Protein AF-A0A1F8AZ24-F1 (afdb_monomer_lite)

Organism: NCBI:txid1802511

Sequence (294 aa):
MPREIDNGNFLRGFEIIASLGYQLKSQGINNLDVLRETPDHPAVIYFNHSAIDDPVLVVSFLQRFVPERLDNVVIPVSHHHAQFKNYALYSVLTGLGRNQAGFQMPEVVQSYRRRGENPIDPRISRTLDDKFARLINSVMPSGPLIIIFPEGHRSEGASLMPAESGVGAVARVMKKLKDKGQIGGGFFIPLSIVFDNFKSGKIHYRPIRGGGVTIRIGEPITLESLLSESSQRGEGKEADKISHYLMERLTEILPESMHGFYHKSLLAHTYAGRFEQRSGEKGKVIVFDKLPEK

Foldseek 3Di:
DPPPPPLVVVLVVLLVQQVLFADEAEAPLVLCVVCVVCVQAAEEEEEAFAEPCVVSVVSSVCCVRPVVQQLAEEEEDEPQCCDCVRPVVSVVVCVVQPPGNNYHYQHAHDPQLCDDDHHDDVVVRVVSVVVVVVVLLVRRLRRHYYYDHQQNDHDQQLADAQGDLVVLVSLVSQVVCVVVVSHVWYKYKYKYKDWPDRHGHDDQGHSPPHTYIYIYIDHIDISVNLQVVLVPAADDDRSSSSSLVSLLSNVVVDDLSRNHCSRPVNSNVSSVVQWDWHQDPPRDIDIDGNDPDD

Radius of gyration: 18.46 Å; chains: 1; bounding box: 60×45×43 Å

pLDDT: mean 85.92, std 14.66, range [30.88, 98.75]

InterPro domains:
  IPR002123 Phospholipid/glycerol acyltransferase [SM00563] (43-196)

Secondary structure (DSSP, 8-state):
------HHHHHHHHHHHHHHHEEEEEE-GGGGHHHHH-TTS-EEEEE---SSSHHHHHHHHHHHH-GGGSSSEE--EEHHHHSTTT-HHHHHHHHHSTTSTTEE--EE--GGGSSSSSPPPHHHHHHHHHHHHHHHHHHGGG--EEEE-TTSS--TTSSPPPPPTHHHHHHHHHHHHHHTTS-S--EEEEEEEEETT--TTS----TTT-EEEEEEE-PPEEHHHHHHHHHTSSSS-HHHHHHHHHHHHHHTTS-GGG-GGGSTTTHHHHHTT-EEEEE-GGG-EEEEESS---

Structure (mmCIF, N/CA/C/O backbone):
data_AF-A0A1F8AZ24-F1
#
_entry.id   AF-A0A1F8AZ24-F1
#
loop_
_atom_site.group_PDB
_atom_site.id
_atom_site.type_symbol
_atom_site.label_atom_id
_atom_site.label_alt_id
_atom_site.label_comp_id
_atom_site.label_asym_id
_atom_site.label_entity_id
_atom_site.label_seq_id
_atom_site.pdbx_PDB_ins_code
_atom_site.Cartn_x
_atom_site.Cartn_y
_atom_site.Cartn_z
_atom_site.occupancy
_atom_site.B_iso_or_equiv
_atom_site.auth_seq_id
_atom_site.auth_comp_id
_atom_site.auth_asym_id
_atom_site.auth_atom_id
_atom_site.pdbx_PDB_model_num
ATOM 1 N N . MET A 1 1 ? -34.607 -12.780 -8.677 1.00 32.72 1 MET A N 1
ATOM 2 C CA . MET A 1 1 ? -33.616 -13.087 -7.626 1.00 32.72 1 MET A CA 1
ATOM 3 C C . MET A 1 1 ? -32.243 -13.076 -8.275 1.00 32.72 1 MET A C 1
ATOM 5 O O . MET A 1 1 ? -32.104 -13.751 -9.293 1.00 32.72 1 MET A O 1
ATOM 9 N N . PRO A 1 2 ? -31.268 -12.286 -7.798 1.00 32.03 2 PRO A N 1
ATOM 10 C CA . PRO A 1 2 ? -29.900 -12.416 -8.281 1.00 32.03 2 PRO A CA 1
ATOM 11 C C . PRO A 1 2 ? -29.391 -13.792 -7.841 1.00 32.03 2 PRO A C 1
ATOM 13 O O . PRO A 1 2 ? -29.581 -14.165 -6.686 1.00 32.03 2 PRO A O 1
ATOM 16 N N . ARG A 1 3 ? -28.819 -14.569 -8.765 1.00 30.88 3 ARG A N 1
ATOM 17 C CA . ARG A 1 3 ? -28.127 -15.814 -8.414 1.00 30.88 3 ARG A CA 1
ATOM 18 C C . ARG A 1 3 ? -26.959 -15.437 -7.505 1.00 30.88 3 ARG A C 1
ATOM 20 O O . ARG A 1 3 ? -26.176 -14.574 -7.896 1.00 30.88 3 ARG A O 1
ATOM 27 N N . GLU A 1 4 ? -26.856 -16.058 -6.331 1.00 34.72 4 GLU A N 1
ATOM 28 C CA . GLU A 1 4 ? -25.598 -16.094 -5.586 1.00 34.72 4 GLU A CA 1
ATOM 29 C C . GLU A 1 4 ? -24.533 -16.618 -6.547 1.00 34.72 4 GLU A C 1
ATOM 31 O O . GLU A 1 4 ? -24.562 -17.771 -6.980 1.00 34.72 4 GLU A O 1
ATOM 36 N N . ILE A 1 5 ? -23.654 -15.723 -6.987 1.00 43.22 5 ILE A N 1
ATOM 37 C CA . ILE A 1 5 ? -22.441 -16.124 -7.675 1.00 43.22 5 ILE A CA 1
ATOM 38 C C . ILE A 1 5 ? -21.585 -16.737 -6.575 1.00 43.22 5 ILE A C 1
ATOM 40 O O . ILE A 1 5 ? -21.244 -16.057 -5.610 1.00 43.22 5 ILE A O 1
ATOM 44 N N . ASP A 1 6 ? -21.291 -18.027 -6.699 1.00 49.22 6 ASP A N 1
ATOM 45 C CA . ASP A 1 6 ? -20.362 -18.719 -5.814 1.00 49.22 6 ASP A CA 1
ATOM 46 C C . ASP A 1 6 ? -18.975 -18.067 -5.952 1.00 49.22 6 ASP A C 1
ATOM 48 O O . ASP A 1 6 ? -18.208 -18.357 -6.879 1.00 49.22 6 ASP A O 1
ATOM 52 N N . ASN A 1 7 ? -18.695 -17.118 -5.052 1.00 53.09 7 ASN A N 1
ATOM 53 C CA . ASN A 1 7 ? -17.478 -16.304 -5.020 1.00 53.09 7 ASN A CA 1
ATOM 54 C C . ASN A 1 7 ? -16.210 -17.174 -4.946 1.00 53.09 7 ASN A C 1
ATOM 56 O O . ASN A 1 7 ? -15.148 -16.750 -5.410 1.00 53.09 7 ASN A O 1
ATOM 60 N N . GLY A 1 8 ? -16.326 -18.412 -4.445 1.00 55.53 8 GLY A N 1
ATOM 61 C CA . GLY A 1 8 ? -15.231 -19.374 -4.387 1.00 55.53 8 GLY A CA 1
ATOM 62 C C . GLY A 1 8 ? -14.687 -19.758 -5.766 1.00 55.53 8 GLY A C 1
ATOM 63 O O . GLY A 1 8 ? -13.483 -19.960 -5.912 1.00 55.53 8 GLY A O 1
ATOM 64 N N . ASN A 1 9 ? -15.524 -19.791 -6.809 1.00 56.16 9 ASN A N 1
ATOM 65 C CA . ASN A 1 9 ? -15.092 -20.224 -8.144 1.00 56.16 9 ASN A CA 1
ATOM 66 C C . ASN A 1 9 ? -14.285 -19.158 -8.901 1.00 56.16 9 ASN A C 1
ATOM 68 O O . ASN A 1 9 ? -13.378 -19.504 -9.659 1.00 56.16 9 ASN A O 1
ATOM 72 N N . PHE A 1 10 ? -14.570 -17.870 -8.686 1.00 59.41 10 PHE A N 1
ATOM 73 C CA . PHE A 1 10 ? -13.837 -16.777 -9.337 1.00 59.41 10 PHE A CA 1
ATOM 74 C C . PHE A 1 10 ? -12.414 -16.643 -8.779 1.00 59.41 10 PHE A C 1
ATOM 76 O O . PHE A 1 10 ? -11.445 -16.587 -9.537 1.00 59.41 10 PHE A O 1
ATOM 83 N N . LEU A 1 11 ? -12.276 -16.668 -7.451 1.00 63.19 11 LEU A N 1
ATOM 84 C CA . LEU A 1 11 ? -10.987 -16.508 -6.775 1.00 63.19 11 LEU A CA 1
ATOM 85 C C . LEU A 1 11 ? -10.079 -17.734 -6.939 1.00 63.19 11 LEU A C 1
ATOM 87 O O . LEU A 1 11 ? -8.873 -17.591 -7.144 1.00 63.19 11 LEU A O 1
ATOM 91 N N . ARG A 1 12 ? -10.659 -18.938 -6.983 1.00 63.75 12 ARG A N 1
ATOM 92 C CA . ARG A 1 12 ? -9.927 -20.175 -7.295 1.00 63.75 12 ARG A CA 1
ATOM 93 C C . ARG A 1 12 ? -9.323 -20.164 -8.704 1.00 63.75 12 ARG A C 1
ATOM 95 O O . ARG A 1 12 ? -8.259 -20.739 -8.920 1.00 63.75 12 ARG A O 1
ATOM 102 N N . GLY A 1 13 ? -9.946 -19.460 -9.653 1.00 64.00 13 GLY A N 1
ATOM 103 C CA . GLY A 1 13 ? -9.386 -19.246 -10.990 1.00 64.00 13 GLY A CA 1
ATOM 104 C C . GLY A 1 13 ? -8.055 -18.486 -10.968 1.00 64.00 13 GLY A C 1
ATOM 105 O O . GLY A 1 13 ? -7.130 -18.855 -11.691 1.00 64.00 13 GLY A O 1
ATOM 106 N N . PHE A 1 14 ? -7.917 -17.479 -10.098 1.00 65.94 14 PHE A N 1
ATOM 107 C CA . PHE A 1 14 ? -6.661 -16.737 -9.941 1.00 65.94 14 PHE A CA 1
ATOM 108 C C . PHE A 1 14 ? -5.545 -17.593 -9.352 1.00 65.94 14 PHE A C 1
ATOM 110 O O . PHE A 1 14 ? -4.422 -17.538 -9.846 1.00 65.94 14 PHE A O 1
ATOM 117 N N . GLU A 1 15 ? -5.850 -18.424 -8.355 1.00 66.88 15 GLU A N 1
ATOM 118 C CA . GLU A 1 15 ? -4.869 -19.336 -7.761 1.00 66.88 15 GLU A CA 1
ATOM 119 C C . GLU A 1 15 ? -4.366 -20.371 -8.781 1.00 66.88 15 GLU A C 1
ATOM 121 O O . GLU A 1 15 ? -3.162 -20.620 -8.893 1.00 66.88 15 GLU A O 1
ATOM 126 N N . ILE A 1 16 ? -5.273 -20.936 -9.585 1.00 69.62 16 ILE A N 1
ATOM 127 C CA . ILE A 1 16 ? -4.920 -21.878 -10.656 1.00 69.62 16 ILE A CA 1
ATOM 128 C C . ILE A 1 16 ? -4.031 -21.193 -11.694 1.00 69.62 16 ILE A C 1
ATOM 130 O O . ILE A 1 16 ? -2.990 -21.729 -12.061 1.00 69.62 16 ILE A O 1
ATOM 134 N N . ILE A 1 17 ? -4.390 -19.987 -12.138 1.00 69.31 17 ILE A N 1
ATOM 135 C CA . ILE A 1 17 ? -3.560 -19.224 -13.072 1.00 69.31 17 ILE A CA 1
ATOM 136 C C . ILE A 1 17 ? -2.187 -18.968 -12.440 1.00 69.31 17 ILE A C 1
ATOM 138 O O . ILE A 1 17 ? -1.172 -19.379 -12.996 1.00 69.31 17 ILE A O 1
ATOM 142 N N . ALA A 1 18 ? -2.128 -18.373 -11.248 1.00 72.12 18 ALA A N 1
ATOM 143 C CA . ALA A 1 18 ? -0.870 -18.040 -10.590 1.00 72.12 18 ALA A CA 1
ATOM 144 C C . ALA A 1 18 ? 0.040 -19.266 -10.384 1.00 72.12 18 ALA A C 1
ATOM 146 O O . ALA A 1 18 ? 1.237 -19.180 -10.654 1.00 72.12 18 ALA A O 1
ATOM 147 N N . SER A 1 19 ? -0.517 -20.411 -9.978 1.00 74.44 19 SER A N 1
ATOM 148 C CA . SER A 1 19 ? 0.243 -21.652 -9.761 1.00 74.44 19 SER A CA 1
ATOM 149 C C . SER A 1 19 ? 0.785 -22.281 -11.048 1.00 74.44 19 SER A C 1
ATOM 151 O O . SER A 1 19 ? 1.826 -22.934 -11.011 1.00 74.44 19 SER A O 1
ATOM 153 N N . LEU A 1 20 ? 0.143 -22.044 -12.196 1.00 77.44 20 LEU A N 1
ATOM 154 C CA . LEU A 1 20 ? 0.646 -22.485 -13.499 1.00 77.44 20 LEU A CA 1
ATOM 155 C C . LEU A 1 20 ? 1.790 -21.603 -14.014 1.00 77.44 20 LEU A C 1
ATOM 157 O O . LEU A 1 20 ? 2.691 -22.089 -14.695 1.00 77.44 20 LEU A O 1
ATOM 161 N N . GLY A 1 21 ? 1.764 -20.299 -13.727 1.00 81.44 21 GLY A N 1
ATOM 162 C CA . GLY A 1 21 ? 2.723 -19.349 -14.299 1.00 81.44 21 GLY A CA 1
ATOM 163 C C . GLY A 1 21 ? 3.857 -18.889 -13.396 1.00 81.44 21 GLY A C 1
ATOM 164 O O . GLY A 1 21 ? 4.806 -18.291 -13.916 1.00 81.44 21 GLY A O 1
ATOM 165 N N . TYR A 1 22 ? 3.790 -19.150 -12.089 1.00 86.56 22 TYR A N 1
ATOM 166 C CA . TYR A 1 22 ? 4.774 -18.689 -11.112 1.00 86.56 22 TYR A CA 1
ATOM 167 C C . TYR A 1 22 ? 5.280 -19.805 -10.205 1.00 86.56 22 TYR A C 1
ATOM 169 O O . TYR A 1 22 ? 4.528 -20.641 -9.718 1.00 86.56 22 TYR A O 1
ATOM 177 N N . GLN A 1 23 ? 6.576 -19.752 -9.913 1.00 89.06 23 GLN A N 1
ATOM 178 C CA . GLN A 1 23 ? 7.199 -20.516 -8.839 1.00 89.06 23 GLN A CA 1
ATOM 179 C C . GLN A 1 23 ? 7.312 -19.600 -7.623 1.00 89.06 23 GLN A C 1
ATOM 181 O O . GLN A 1 23 ? 8.286 -18.860 -7.479 1.00 89.06 23 GLN A O 1
ATOM 186 N N . LEU A 1 24 ? 6.271 -19.617 -6.789 1.00 90.00 24 LEU A N 1
ATOM 187 C CA . LEU A 1 24 ? 6.174 -18.767 -5.606 1.00 90.00 24 LEU A CA 1
ATOM 188 C C . LEU A 1 24 ? 7.001 -19.343 -4.453 1.00 90.00 24 LEU A C 1
ATOM 190 O O . LEU A 1 24 ? 6.745 -20.452 -3.984 1.00 90.00 24 LEU A O 1
ATOM 194 N N . LYS A 1 25 ? 7.957 -18.555 -3.961 1.00 94.31 25 LYS A N 1
ATOM 195 C CA . LYS A 1 25 ? 8.611 -18.743 -2.662 1.00 94.31 25 LYS A CA 1
ATOM 196 C C . LYS A 1 25 ? 8.043 -17.722 -1.689 1.00 94.31 25 LYS A C 1
ATOM 198 O O . LYS A 1 25 ? 7.885 -16.561 -2.049 1.00 94.31 25 LYS A O 1
ATOM 203 N N . SER A 1 26 ? 7.752 -18.140 -0.467 1.00 95.62 26 SER A N 1
ATOM 204 C CA . SER A 1 26 ? 7.083 -17.305 0.531 1.00 95.62 26 SER A CA 1
ATOM 205 C C . SER A 1 26 ? 7.838 -17.307 1.855 1.00 95.62 26 SER A C 1
ATOM 207 O O . SER A 1 26 ? 8.283 -18.364 2.300 1.00 95.62 26 SER A O 1
ATOM 209 N N . GLN A 1 27 ? 7.966 -16.145 2.491 1.00 97.75 27 GLN A N 1
ATOM 210 C CA . GLN A 1 27 ? 8.612 -15.975 3.799 1.00 97.75 27 GLN A CA 1
ATOM 211 C C . GLN A 1 27 ? 7.747 -15.093 4.712 1.00 97.75 27 GLN A C 1
ATOM 213 O O . GLN A 1 27 ? 7.073 -14.191 4.218 1.00 97.75 27 GLN A O 1
ATOM 218 N N . GLY A 1 28 ? 7.770 -15.354 6.024 1.00 97.62 28 GLY A N 1
ATOM 219 C CA . GLY A 1 28 ? 7.041 -14.560 7.027 1.00 97.62 28 GLY A CA 1
ATOM 220 C C . GLY A 1 28 ? 5.519 -14.750 7.030 1.00 97.62 28 GLY A C 1
ATOM 221 O O . GLY A 1 28 ? 4.797 -13.870 7.472 1.00 97.62 28 GLY A O 1
ATOM 222 N N . ILE A 1 29 ? 4.993 -15.866 6.512 1.00 97.56 29 ILE A N 1
ATOM 223 C CA . ILE A 1 29 ? 3.535 -16.076 6.363 1.00 97.56 29 ILE A CA 1
ATOM 224 C C . ILE A 1 29 ? 2.780 -15.968 7.698 1.00 97.56 29 ILE A C 1
ATOM 226 O O . ILE A 1 29 ? 1.657 -15.474 7.714 1.00 97.56 29 ILE A O 1
ATOM 230 N N . ASN A 1 30 ? 3.398 -16.390 8.802 1.00 97.69 30 ASN A N 1
ATOM 231 C CA . ASN A 1 30 ? 2.855 -16.281 10.160 1.00 97.69 30 ASN A CA 1
ATOM 232 C C . ASN A 1 30 ? 2.510 -14.832 10.550 1.00 97.69 30 ASN A C 1
ATOM 234 O O . ASN A 1 30 ? 1.633 -14.601 11.369 1.00 97.69 30 ASN A O 1
ATOM 238 N N . ASN A 1 31 ? 3.120 -13.833 9.910 1.00 98.25 31 ASN A N 1
ATOM 239 C CA . ASN A 1 31 ? 2.801 -12.427 10.161 1.00 98.25 31 ASN A CA 1
ATOM 240 C C . ASN A 1 31 ? 1.401 -12.040 9.655 1.00 98.25 31 ASN A C 1
ATOM 242 O O . ASN A 1 31 ? 0.874 -10.995 10.027 1.00 98.25 31 ASN A O 1
ATOM 246 N N . LEU A 1 32 ? 0.765 -12.882 8.834 1.00 97.94 32 LEU A N 1
ATOM 247 C CA . LEU A 1 32 ? -0.636 -12.722 8.446 1.00 97.94 32 LEU A CA 1
ATOM 248 C C . LEU A 1 32 ? -1.618 -13.240 9.503 1.00 97.94 32 LEU A C 1
ATOM 250 O O . LEU A 1 32 ? -2.810 -12.968 9.374 1.00 97.94 32 LEU A O 1
ATOM 254 N N . ASP A 1 33 ? -1.162 -13.949 10.541 1.00 97.56 33 ASP A N 1
ATOM 255 C CA . ASP A 1 33 ? -2.048 -14.525 11.562 1.00 97.56 33 ASP A CA 1
ATOM 256 C C . ASP A 1 33 ? -2.838 -13.437 12.306 1.00 97.56 33 ASP A C 1
ATOM 258 O O . ASP A 1 33 ? -4.016 -13.635 12.606 1.00 97.56 33 ASP A O 1
ATOM 262 N N . VAL A 1 34 ? -2.268 -12.232 12.442 1.00 97.50 34 VAL A N 1
ATOM 263 C CA . VAL A 1 34 ? -2.962 -11.051 12.985 1.00 97.50 34 VAL A CA 1
ATOM 264 C C . VAL A 1 34 ? -4.278 -10.757 12.259 1.00 97.50 34 VAL A C 1
ATOM 266 O O . VAL A 1 34 ? -5.246 -10.305 12.871 1.00 97.50 34 VAL A O 1
ATOM 269 N N . LEU A 1 35 ? -4.351 -11.047 10.955 1.00 96.69 35 LEU A N 1
ATOM 270 C CA . LEU A 1 35 ? -5.560 -10.839 10.168 1.00 96.69 35 LEU A CA 1
ATOM 271 C C . LEU A 1 35 ? -6.671 -11.824 10.547 1.00 96.69 35 LEU A C 1
ATOM 273 O O . LEU A 1 35 ? -7.843 -11.485 10.395 1.00 96.69 35 LEU A O 1
ATOM 277 N N . ARG A 1 36 ? -6.321 -13.012 11.047 1.00 94.69 36 ARG A N 1
ATOM 278 C CA . ARG A 1 36 ? -7.280 -14.010 11.542 1.00 94.69 36 ARG A CA 1
ATOM 279 C C . ARG A 1 36 ? -7.670 -13.753 12.987 1.00 94.69 36 ARG A C 1
ATOM 281 O O . ARG A 1 36 ? -8.818 -13.957 13.357 1.00 94.69 36 ARG A O 1
ATOM 288 N N . GLU A 1 37 ? -6.715 -13.297 13.790 1.00 96.19 37 GLU A N 1
ATOM 289 C CA . GLU A 1 37 ? -6.913 -12.979 15.206 1.00 96.19 37 GLU A CA 1
ATOM 290 C C . GLU A 1 37 ? -7.755 -11.714 15.404 1.00 96.19 37 GLU A C 1
ATOM 292 O O . GLU A 1 37 ? -8.465 -11.584 16.398 1.00 96.19 37 GLU A O 1
ATOM 297 N N . THR A 1 38 ? -7.698 -10.782 14.446 1.00 96.00 38 THR A N 1
ATOM 298 C CA . THR A 1 38 ? -8.418 -9.502 14.490 1.00 96.00 38 THR A CA 1
ATOM 299 C C . THR A 1 38 ? -9.177 -9.234 13.179 1.00 96.00 38 THR A C 1
ATOM 301 O O . THR A 1 38 ? -8.856 -8.301 12.433 1.00 96.00 38 THR A O 1
ATOM 304 N N . PRO A 1 39 ? -10.198 -10.049 12.853 1.00 94.00 39 PRO A N 1
ATOM 305 C CA . PRO A 1 39 ? -10.915 -9.947 11.580 1.00 94.00 39 PRO A CA 1
ATOM 306 C C . PRO A 1 39 ? -11.637 -8.600 11.424 1.00 94.00 39 PRO A C 1
ATOM 308 O O . PRO A 1 39 ? -11.651 -8.034 10.334 1.00 94.00 39 PRO A O 1
ATOM 311 N N . ASP A 1 40 ? -12.129 -8.034 12.530 1.00 94.06 40 ASP A N 1
ATOM 312 C CA . ASP A 1 40 ? -12.860 -6.761 12.550 1.00 94.06 40 ASP A CA 1
ATOM 313 C C . ASP A 1 40 ? -11.941 -5.528 12.519 1.00 94.06 40 ASP A C 1
ATOM 315 O O . ASP A 1 40 ? -12.404 -4.391 12.394 1.00 94.06 40 ASP A O 1
ATOM 319 N N . HIS A 1 41 ? -10.622 -5.716 12.644 1.00 97.62 41 HIS A N 1
ATOM 320 C CA . HIS A 1 41 ? -9.671 -4.616 12.533 1.00 97.62 41 HIS A CA 1
ATOM 321 C C . HIS A 1 41 ? -9.327 -4.369 11.062 1.00 97.62 41 HIS A C 1
ATOM 323 O O . HIS A 1 41 ? -8.919 -5.300 10.356 1.00 97.62 41 HIS A O 1
ATOM 329 N N . PRO A 1 42 ? -9.434 -3.118 10.577 1.00 98.31 42 PRO A N 1
ATOM 330 C CA . PRO A 1 42 ? -9.003 -2.793 9.232 1.00 98.31 42 PRO A CA 1
ATOM 331 C C . PRO A 1 42 ? -7.498 -3.019 9.091 1.00 98.31 42 PRO A C 1
ATOM 333 O O . PRO A 1 42 ? -6.709 -2.696 9.984 1.00 98.31 42 PRO A O 1
ATOM 336 N N . ALA A 1 43 ? -7.094 -3.544 7.941 1.00 98.50 43 ALA A N 1
ATOM 337 C CA . ALA A 1 43 ? -5.701 -3.842 7.656 1.00 98.50 43 ALA A CA 1
ATOM 338 C C . ALA A 1 43 ? -5.297 -3.301 6.287 1.00 98.50 43 ALA A C 1
ATOM 340 O O . ALA A 1 43 ? -6.088 -3.290 5.348 1.00 98.50 43 ALA A O 1
ATOM 341 N N . VAL A 1 44 ? -4.051 -2.854 6.168 1.00 98.62 44 VAL A N 1
ATOM 342 C CA . VAL A 1 44 ? -3.464 -2.359 4.924 1.00 98.62 44 VAL A CA 1
ATOM 343 C C . VAL A 1 44 ? -2.293 -3.257 4.551 1.00 98.62 44 VAL A C 1
ATOM 345 O O . VAL A 1 44 ? -1.254 -3.212 5.207 1.00 98.62 44 VAL A O 1
ATOM 348 N N . ILE A 1 45 ? -2.437 -4.037 3.482 1.00 98.44 45 ILE A N 1
ATOM 349 C CA . ILE A 1 45 ? -1.302 -4.676 2.812 1.00 98.44 45 ILE A CA 1
ATOM 350 C C . ILE A 1 45 ? -0.689 -3.643 1.879 1.00 98.44 45 ILE A C 1
ATOM 352 O O . ILE A 1 45 ? -1.352 -3.173 0.947 1.00 98.44 45 ILE A O 1
ATOM 356 N N . TYR A 1 46 ? 0.573 -3.297 2.116 1.00 98.19 46 TYR A N 1
ATOM 357 C CA . TYR A 1 46 ? 1.306 -2.386 1.248 1.00 98.19 46 TYR A CA 1
ATOM 358 C C . TYR A 1 46 ? 2.568 -3.032 0.693 1.00 98.19 46 TYR A C 1
ATOM 360 O O . TYR A 1 46 ? 3.265 -3.759 1.396 1.00 98.19 46 TYR A O 1
ATOM 368 N N . PHE A 1 47 ? 2.841 -2.786 -0.587 1.00 97.56 47 PHE A N 1
ATOM 369 C CA . PHE A 1 47 ? 3.890 -3.495 -1.316 1.00 97.56 47 PHE A CA 1
ATOM 370 C C . PHE A 1 47 ? 4.567 -2.640 -2.385 1.00 97.56 47 PHE A C 1
ATOM 372 O O . PHE A 1 47 ? 4.023 -1.619 -2.819 1.00 97.56 47 PHE A O 1
ATOM 379 N N . ASN A 1 48 ? 5.766 -3.064 -2.799 1.00 95.5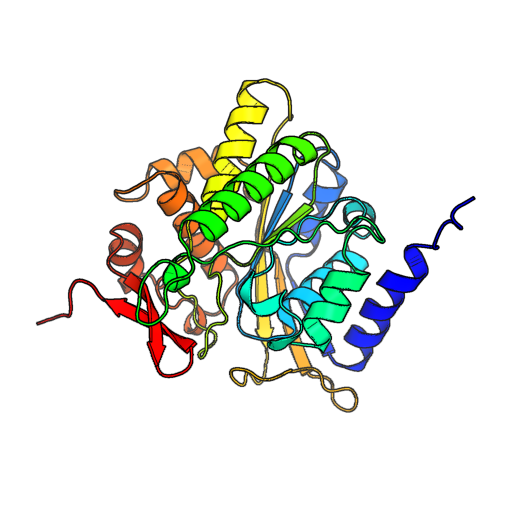6 48 ASN A N 1
ATOM 380 C CA . ASN A 1 48 ? 6.497 -2.456 -3.910 1.00 95.56 48 ASN A CA 1
ATOM 381 C C . ASN A 1 48 ? 5.788 -2.757 -5.229 1.00 95.56 48 ASN A C 1
ATOM 383 O O . ASN A 1 48 ? 5.340 -3.880 -5.445 1.00 95.56 48 ASN A O 1
ATOM 387 N N . HIS A 1 49 ? 5.731 -1.785 -6.135 1.00 91.56 49 HIS A N 1
ATOM 388 C CA . HIS A 1 49 ? 5.104 -1.981 -7.437 1.00 91.56 49 HIS A CA 1
ATOM 389 C C . HIS A 1 49 ? 6.149 -1.911 -8.542 1.00 91.56 49 HIS A C 1
ATOM 391 O O . HIS A 1 49 ? 6.649 -0.845 -8.887 1.00 91.56 49 HIS A O 1
ATOM 397 N N . SER A 1 50 ? 6.512 -3.056 -9.107 1.00 86.81 50 SER A N 1
ATOM 398 C CA . SER A 1 50 ? 7.565 -3.181 -10.122 1.00 86.81 50 SER A CA 1
ATOM 399 C C . SER A 1 50 ? 7.050 -3.788 -11.432 1.00 86.81 50 SER A C 1
ATOM 401 O O . SER A 1 50 ? 7.601 -3.507 -12.498 1.00 86.81 50 SER A O 1
ATOM 403 N N . ALA A 1 51 ? 5.970 -4.571 -11.396 1.00 85.75 51 ALA A N 1
ATOM 404 C CA . ALA A 1 51 ? 5.427 -5.272 -12.554 1.00 85.75 51 ALA A CA 1
ATOM 405 C C . ALA A 1 51 ? 3.902 -5.109 -12.696 1.00 85.75 51 ALA A C 1
ATOM 407 O O . ALA A 1 51 ? 3.208 -4.593 -11.826 1.00 85.75 51 ALA A O 1
ATOM 408 N N . ILE A 1 52 ? 3.364 -5.485 -13.863 1.00 81.00 52 ILE A N 1
ATOM 409 C CA . ILE A 1 52 ? 1.916 -5.373 -14.156 1.00 81.00 52 ILE A CA 1
ATOM 410 C C . ILE A 1 52 ? 1.101 -6.353 -13.312 1.00 81.00 52 ILE A C 1
ATOM 412 O O . ILE A 1 52 ? -0.040 -6.076 -12.950 1.00 81.00 52 ILE A O 1
ATOM 416 N N . ASP A 1 53 ? 1.681 -7.514 -13.048 1.00 83.44 53 ASP A N 1
ATOM 417 C CA . ASP A 1 53 ? 1.059 -8.656 -12.397 1.00 83.44 53 ASP A CA 1
ATOM 418 C C . ASP A 1 53 ? 1.124 -8.601 -10.868 1.00 83.44 53 ASP A C 1
ATOM 420 O O . ASP A 1 53 ? 0.462 -9.423 -10.235 1.00 83.44 53 ASP A O 1
ATOM 424 N N . ASP A 1 54 ? 1.814 -7.621 -10.269 1.00 87.75 54 ASP A N 1
ATOM 425 C CA . ASP A 1 54 ? 1.925 -7.499 -8.808 1.00 87.75 54 ASP A CA 1
ATOM 426 C C . ASP A 1 54 ? 0.561 -7.549 -8.092 1.00 87.75 54 ASP A C 1
ATOM 428 O O . ASP A 1 54 ? 0.417 -8.357 -7.175 1.00 87.75 54 ASP A O 1
ATOM 432 N N . PRO A 1 55 ? -0.485 -6.788 -8.494 1.00 85.88 55 PRO A N 1
ATOM 433 C CA . PRO A 1 55 ? -1.765 -6.835 -7.783 1.00 85.88 55 PRO A CA 1
ATOM 434 C C . PRO A 1 55 ? -2.429 -8.215 -7.852 1.00 85.88 55 PRO A C 1
ATOM 436 O O . PRO A 1 55 ? -3.030 -8.664 -6.880 1.00 85.88 55 PRO A O 1
ATOM 439 N N . VAL A 1 56 ? -2.296 -8.911 -8.987 1.00 83.00 56 VAL A N 1
ATOM 440 C CA . VAL A 1 56 ? -2.842 -10.265 -9.163 1.00 83.00 56 VAL A CA 1
ATOM 441 C C . VAL A 1 56 ? -2.072 -11.263 -8.304 1.00 83.00 56 VAL A C 1
ATOM 443 O O . VAL A 1 56 ? -2.687 -12.124 -7.676 1.00 83.00 56 VAL A O 1
ATOM 446 N N . LEU A 1 57 ? -0.744 -11.136 -8.238 1.00 87.31 57 LEU A N 1
ATOM 447 C CA . LEU A 1 57 ? 0.109 -11.949 -7.376 1.00 87.31 57 LEU A CA 1
ATOM 448 C C . LEU A 1 57 ? -0.248 -11.770 -5.900 1.00 87.31 57 LEU A C 1
ATOM 450 O O . LEU A 1 57 ? -0.406 -12.768 -5.204 1.00 87.31 57 LEU A O 1
ATOM 454 N N . VAL A 1 58 ? -0.439 -10.530 -5.439 1.00 92.00 58 VAL A N 1
ATOM 455 C CA . VAL A 1 58 ? -0.829 -10.239 -4.050 1.00 92.00 58 VAL A CA 1
ATOM 456 C C . VAL A 1 58 ? -2.191 -10.835 -3.726 1.00 92.00 58 VAL A C 1
ATOM 458 O O . VAL A 1 58 ? -2.313 -11.546 -2.734 1.00 92.00 58 VAL A O 1
ATOM 461 N N . VAL A 1 59 ? -3.207 -10.611 -4.564 1.00 88.44 59 VAL A N 1
ATOM 462 C CA . VAL A 1 59 ? -4.547 -11.172 -4.321 1.00 88.44 59 VAL A CA 1
ATOM 463 C C . VAL A 1 59 ? -4.513 -12.702 -4.329 1.00 88.44 59 VAL A C 1
ATOM 465 O O . VAL A 1 59 ? -5.070 -13.321 -3.430 1.00 88.44 59 VAL A O 1
ATOM 468 N N . SER A 1 60 ? -3.808 -13.322 -5.281 1.00 85.56 60 SER A N 1
ATOM 469 C CA . SER A 1 60 ? -3.675 -14.788 -5.345 1.00 85.56 60 SER A CA 1
ATOM 470 C C . SER A 1 60 ? -2.936 -15.350 -4.126 1.00 85.56 60 SER A C 1
ATOM 472 O O . SER A 1 60 ? -3.288 -16.408 -3.612 1.00 85.56 60 SER A O 1
ATOM 474 N N . PHE A 1 61 ? -1.916 -14.637 -3.645 1.00 91.50 61 PHE A N 1
ATOM 475 C CA . PHE A 1 61 ? -1.186 -14.997 -2.436 1.00 91.50 61 PHE A CA 1
ATOM 476 C C . PHE A 1 61 ? -2.085 -14.907 -1.198 1.00 91.50 61 PHE A C 1
ATOM 478 O O . PHE A 1 61 ? -2.171 -15.863 -0.433 1.00 91.50 61 PHE A O 1
ATOM 485 N N . LEU A 1 62 ? -2.811 -13.802 -1.027 1.00 92.75 62 LEU A N 1
ATOM 486 C CA . LEU A 1 62 ? -3.734 -13.618 0.094 1.00 92.75 62 LEU A CA 1
ATOM 487 C C . LEU A 1 62 ? -4.895 -14.617 0.047 1.00 92.75 62 LEU A C 1
ATOM 489 O O . LEU A 1 62 ? -5.271 -15.132 1.089 1.00 92.75 62 LEU A O 1
ATOM 493 N N . GLN A 1 63 ? -5.391 -14.985 -1.137 1.00 88.62 63 GLN A N 1
ATOM 494 C CA . GLN A 1 63 ? -6.417 -16.023 -1.290 1.00 88.62 63 GLN A CA 1
ATOM 495 C C . GLN A 1 63 ? -5.955 -17.376 -0.751 1.00 88.62 63 GLN A C 1
ATOM 497 O O . GLN A 1 63 ? -6.754 -18.132 -0.206 1.00 88.62 63 GLN A O 1
ATOM 502 N N . ARG A 1 64 ? -4.666 -17.689 -0.893 1.00 88.88 64 ARG A N 1
ATOM 503 C CA . ARG A 1 64 ? -4.103 -18.947 -0.405 1.00 88.88 64 ARG A CA 1
ATOM 504 C C . ARG A 1 64 ? -3.945 -18.974 1.115 1.00 88.88 64 ARG A C 1
ATOM 506 O O . ARG A 1 64 ? -4.051 -20.044 1.707 1.00 88.88 64 ARG A O 1
ATOM 513 N N . PHE A 1 65 ? -3.638 -17.834 1.734 1.00 92.88 65 PHE A N 1
ATOM 514 C CA . PHE A 1 65 ? -3.248 -17.790 3.146 1.00 92.88 65 PHE A CA 1
ATOM 515 C C . PHE A 1 65 ? -4.304 -17.180 4.067 1.00 92.88 65 PHE A C 1
ATOM 517 O O . PHE A 1 65 ? -4.418 -17.630 5.196 1.00 92.88 65 PHE A O 1
ATOM 524 N N . VAL A 1 66 ? -5.080 -16.199 3.623 1.00 94.00 66 VAL A N 1
ATOM 525 C CA . VAL A 1 66 ? -6.131 -15.522 4.405 1.00 94.00 66 VAL A CA 1
ATOM 526 C C . VAL A 1 66 ? -7.399 -15.302 3.558 1.00 94.00 66 VAL A C 1
ATOM 528 O O . VAL A 1 66 ? -7.858 -14.165 3.413 1.00 94.00 66 VAL A O 1
ATOM 531 N N . PRO A 1 67 ? -7.963 -16.362 2.937 1.00 90.25 67 PRO A N 1
ATOM 532 C CA . PRO A 1 67 ? -9.131 -16.248 2.056 1.00 90.25 67 PRO A CA 1
ATOM 533 C C . PRO A 1 67 ? -10.336 -15.575 2.723 1.00 90.25 67 PRO A C 1
ATOM 535 O O . PRO A 1 67 ? -11.090 -14.867 2.061 1.00 90.25 67 PRO A O 1
ATOM 538 N N . GLU A 1 68 ? -10.498 -15.756 4.031 1.00 88.88 68 GLU A N 1
ATOM 539 C CA . GLU A 1 68 ? -11.553 -15.158 4.849 1.00 88.88 68 GLU A CA 1
ATOM 540 C C . GLU A 1 68 ? -11.506 -13.628 4.906 1.00 88.88 68 GLU A C 1
ATOM 542 O O . GLU A 1 68 ? -12.508 -13.013 5.240 1.00 88.88 68 GLU A O 1
ATOM 547 N N . ARG A 1 69 ? -10.375 -12.997 4.561 1.00 91.62 69 ARG A N 1
ATOM 548 C CA . ARG A 1 69 ? -10.240 -11.530 4.518 1.00 91.62 69 ARG A CA 1
ATOM 549 C C . ARG A 1 69 ? -10.545 -10.928 3.149 1.00 91.62 69 ARG A C 1
ATOM 551 O O . ARG A 1 69 ? -10.400 -9.717 2.977 1.00 91.62 69 ARG A O 1
ATOM 558 N N . LEU A 1 70 ? -10.902 -11.753 2.163 1.00 88.88 70 LEU A N 1
ATOM 559 C CA . LEU A 1 70 ? -11.129 -11.310 0.786 1.00 88.88 70 LEU A CA 1
ATOM 560 C C . LEU A 1 70 ? -12.594 -11.007 0.450 1.00 88.88 70 LEU A C 1
ATOM 562 O O . LEU A 1 70 ? -12.902 -10.678 -0.691 1.00 88.88 70 LEU A O 1
ATOM 566 N N . ASP A 1 71 ? -13.485 -11.053 1.436 1.00 86.31 71 ASP A N 1
ATOM 567 C CA . ASP A 1 71 ? -14.899 -10.687 1.318 1.00 86.31 71 ASP A CA 1
ATOM 568 C C . ASP A 1 71 ? -15.163 -9.169 1.431 1.00 86.31 71 ASP A C 1
ATOM 570 O O . ASP A 1 71 ? -16.230 -8.691 1.040 1.00 86.31 71 ASP A O 1
ATOM 574 N N . ASN A 1 72 ? -14.187 -8.399 1.921 1.00 89.69 72 ASN A N 1
ATOM 575 C CA . ASN A 1 72 ? -14.254 -6.947 2.061 1.00 89.69 72 ASN A CA 1
ATOM 576 C C . ASN A 1 72 ? -12.898 -6.296 1.739 1.00 89.69 72 ASN A C 1
ATOM 578 O O . ASN A 1 72 ? -12.150 -5.869 2.625 1.00 89.69 72 ASN A O 1
ATOM 582 N N . VAL A 1 73 ? -12.576 -6.214 0.448 1.00 91.94 73 VAL A N 1
ATOM 583 C CA . VAL A 1 73 ? -11.283 -5.724 -0.044 1.00 91.94 73 VAL A CA 1
ATOM 584 C C . VAL A 1 73 ? -11.434 -4.377 -0.729 1.00 91.94 73 VAL A C 1
ATOM 586 O O . VAL A 1 73 ? -12.294 -4.200 -1.588 1.00 91.94 73 VAL A O 1
ATOM 589 N N . VAL A 1 74 ? -10.537 -3.438 -0.434 1.00 93.25 74 VAL A N 1
ATOM 590 C CA . VAL A 1 74 ? -10.416 -2.177 -1.174 1.00 93.25 74 VAL A CA 1
ATOM 591 C C . VAL A 1 74 ? -9.081 -2.127 -1.907 1.00 93.25 74 VAL A C 1
ATOM 593 O O . VAL A 1 74 ? -8.024 -2.181 -1.285 1.00 93.25 74 VAL A O 1
ATOM 596 N N . ILE A 1 75 ? -9.116 -1.958 -3.230 1.00 92.19 75 ILE A N 1
ATOM 597 C CA . ILE A 1 75 ? -7.911 -1.800 -4.057 1.00 92.19 75 ILE A CA 1
ATOM 598 C C . ILE A 1 75 ? -8.024 -0.488 -4.841 1.00 92.19 75 ILE A C 1
ATOM 600 O O . ILE A 1 75 ? -8.707 -0.455 -5.867 1.00 92.19 75 ILE A O 1
ATOM 604 N N . PRO A 1 76 ? -7.418 0.625 -4.386 1.00 91.69 76 PRO A N 1
ATOM 605 C CA . PRO A 1 76 ? -7.420 1.857 -5.161 1.00 91.69 76 PRO A CA 1
ATOM 606 C C . PRO A 1 76 ? -6.699 1.652 -6.497 1.00 91.69 76 PRO A C 1
ATOM 608 O O . PRO A 1 76 ? -5.554 1.206 -6.549 1.00 91.69 76 PRO A O 1
ATOM 611 N N . VAL A 1 77 ? -7.372 2.008 -7.589 1.00 87.56 77 VAL A N 1
ATOM 612 C CA . VAL A 1 77 ? -6.854 1.874 -8.953 1.00 87.56 77 VAL A CA 1
ATOM 613 C C . VAL A 1 77 ? -6.655 3.239 -9.588 1.00 87.56 77 VAL A C 1
ATOM 615 O O . VAL A 1 77 ? -7.427 4.171 -9.371 1.00 87.56 77 VAL A O 1
ATOM 618 N N . SER A 1 78 ? -5.625 3.376 -10.418 1.00 85.69 78 SER A N 1
ATOM 619 C CA . SER A 1 78 ? -5.412 4.615 -11.165 1.00 85.69 78 SER A CA 1
ATOM 620 C C . SER A 1 78 ? -6.598 4.906 -12.080 1.00 85.69 78 SER A C 1
ATOM 622 O O . SER A 1 78 ? -6.959 4.065 -12.907 1.00 85.69 78 SER A O 1
ATOM 624 N N . HIS A 1 79 ? -7.120 6.132 -12.028 1.00 84.25 79 HIS A N 1
ATOM 625 C CA . HIS A 1 79 ? -8.118 6.613 -12.986 1.00 84.25 79 HIS A CA 1
ATOM 626 C C . HIS A 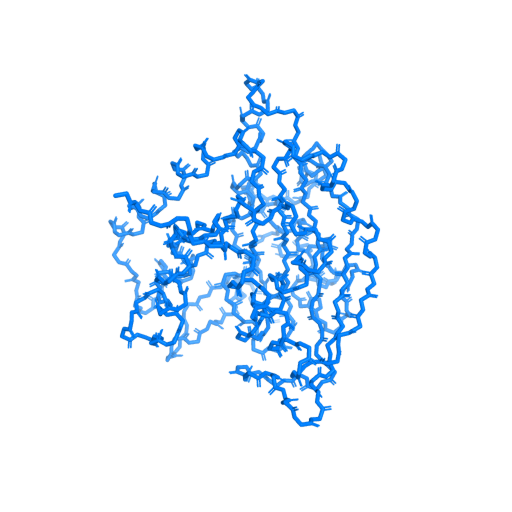1 79 ? -7.666 6.409 -14.442 1.00 84.25 79 HIS A C 1
ATOM 628 O O . HIS A 1 79 ? -8.464 6.061 -15.305 1.00 84.25 79 HIS A O 1
ATOM 634 N N . HIS A 1 80 ? -6.364 6.549 -14.721 1.00 79.31 80 HIS A N 1
ATOM 635 C CA . HIS A 1 80 ? -5.813 6.307 -16.053 1.00 79.31 80 HIS A CA 1
ATOM 636 C C . HIS A 1 80 ? -6.013 4.866 -16.529 1.00 79.31 80 HIS A C 1
ATOM 638 O O . HIS A 1 80 ? -6.386 4.644 -17.678 1.00 79.31 80 HIS A O 1
ATOM 644 N N . HIS A 1 81 ? -5.754 3.895 -15.651 1.00 73.00 81 HIS A N 1
ATOM 645 C CA . HIS A 1 81 ? -5.825 2.467 -15.968 1.00 73.00 81 HIS A CA 1
ATOM 646 C C . HIS A 1 81 ? -7.256 1.926 -15.925 1.00 73.00 81 HIS A C 1
ATOM 648 O O . HIS A 1 81 ? -7.550 0.932 -16.580 1.00 73.00 81 HIS A O 1
ATOM 654 N N . ALA A 1 82 ? -8.154 2.592 -15.196 1.00 64.94 82 ALA A N 1
ATOM 655 C CA . ALA A 1 82 ? -9.573 2.254 -15.167 1.00 64.94 82 ALA A CA 1
ATOM 656 C C . ALA A 1 82 ? -10.301 2.598 -16.480 1.00 64.94 82 ALA A C 1
ATOM 658 O O . ALA A 1 82 ? -11.344 2.022 -16.784 1.00 64.94 82 ALA A O 1
ATOM 659 N N . GLN A 1 83 ? -9.757 3.511 -17.288 1.00 64.12 83 GLN A N 1
ATOM 660 C CA . GLN A 1 83 ? -10.331 3.842 -18.587 1.00 64.12 83 GLN A CA 1
ATOM 661 C C . GLN A 1 83 ? -10.038 2.739 -19.614 1.00 64.12 83 GLN A C 1
ATOM 663 O O . GLN A 1 83 ? -8.886 2.489 -19.972 1.00 64.12 83 GLN A O 1
ATOM 668 N N . PHE A 1 84 ? -11.103 2.141 -20.160 1.00 55.91 84 PHE A N 1
ATOM 669 C CA . PHE A 1 84 ? -11.037 1.071 -21.168 1.00 55.91 84 PHE A CA 1
ATOM 670 C C . PHE A 1 84 ? -10.145 1.406 -22.367 1.00 55.91 84 PHE A C 1
ATOM 672 O O . PHE A 1 84 ? -9.419 0.553 -22.871 1.00 55.91 84 PHE A O 1
ATOM 679 N N . LYS A 1 85 ? -10.147 2.678 -22.783 1.00 46.84 85 LYS A N 1
ATOM 680 C CA . LYS A 1 85 ? -9.335 3.186 -23.897 1.00 46.84 85 LYS A CA 1
ATOM 681 C C . LYS A 1 85 ? -7.824 3.049 -23.673 1.00 46.84 85 LYS A C 1
ATOM 683 O O . LYS A 1 85 ? -7.088 3.031 -24.651 1.00 46.84 85 LYS A O 1
ATOM 688 N N . ASN A 1 86 ? -7.375 2.938 -22.421 1.00 54.91 86 ASN A N 1
ATOM 689 C CA . ASN A 1 86 ? -5.955 2.895 -22.079 1.00 54.91 86 ASN A CA 1
ATOM 690 C C . ASN A 1 86 ? -5.482 1.465 -21.776 1.00 54.91 86 ASN A C 1
ATOM 692 O O . ASN A 1 86 ? -4.368 1.111 -22.150 1.00 54.91 86 ASN A O 1
ATOM 696 N N . TYR A 1 87 ? -6.314 0.636 -21.127 1.00 57.84 87 TYR A N 1
ATOM 697 C CA . TYR A 1 87 ? -5.975 -0.751 -20.773 1.00 57.84 87 TYR A CA 1
ATOM 698 C C . TYR A 1 87 ? -7.215 -1.659 -20.780 1.00 57.84 87 TYR A C 1
ATOM 700 O O . TYR A 1 87 ? -7.800 -1.931 -19.732 1.00 57.84 87 TYR A O 1
ATOM 708 N N . ALA A 1 88 ? -7.596 -2.176 -21.953 1.00 43.78 88 ALA A N 1
ATOM 709 C CA . ALA A 1 88 ? -8.811 -2.982 -22.129 1.00 43.78 88 ALA A CA 1
ATOM 710 C C . ALA A 1 88 ? -8.899 -4.175 -21.152 1.00 43.78 88 ALA A C 1
ATOM 712 O O . ALA A 1 88 ? -9.893 -4.315 -20.447 1.00 43.78 88 ALA A O 1
ATOM 713 N N . LEU A 1 89 ? -7.836 -4.977 -21.008 1.00 52.56 89 LEU A N 1
ATOM 714 C CA . LEU A 1 89 ? -7.835 -6.131 -20.095 1.00 52.56 89 LEU A CA 1
ATOM 715 C C . LEU A 1 89 ? -7.949 -5.719 -18.617 1.00 52.56 89 LEU A C 1
ATOM 717 O O . LEU A 1 89 ? -8.708 -6.324 -17.866 1.00 52.56 89 LEU A O 1
ATOM 721 N N . TYR A 1 90 ? -7.245 -4.659 -18.208 1.00 58.47 90 TYR A N 1
ATOM 722 C CA . TYR A 1 90 ? -7.296 -4.160 -16.831 1.00 58.47 90 TYR A CA 1
ATOM 723 C C . TYR A 1 90 ? -8.667 -3.557 -16.513 1.00 58.47 90 TYR A C 1
ATOM 725 O O . TYR A 1 90 ? -9.211 -3.820 -15.453 1.00 58.47 90 TYR A O 1
ATOM 733 N N . SER A 1 91 ? -9.269 -2.823 -17.450 1.00 54.38 91 SER A N 1
ATOM 734 C CA . SER A 1 91 ? -10.616 -2.258 -17.301 1.00 54.38 91 SER A CA 1
ATOM 735 C C . SER A 1 91 ? -11.728 -3.312 -17.265 1.00 54.38 91 SER A C 1
ATOM 737 O O . SER A 1 91 ? -12.745 -3.111 -16.610 1.00 54.38 91 SER A O 1
ATOM 739 N N . VAL A 1 92 ? -11.529 -4.457 -17.928 1.00 53.12 92 VAL A N 1
ATOM 740 C CA . VAL A 1 92 ? -12.432 -5.612 -17.834 1.00 53.12 92 VAL A CA 1
ATOM 741 C C . VAL A 1 92 ? -12.258 -6.305 -16.484 1.00 53.12 92 VAL A C 1
ATOM 743 O O . VAL A 1 92 ? -13.255 -6.620 -15.851 1.00 53.12 92 VAL A O 1
ATOM 746 N N . LEU A 1 93 ? -11.027 -6.474 -15.989 1.00 59.22 93 LEU A N 1
ATOM 747 C CA . LEU A 1 93 ? -10.779 -7.041 -14.657 1.00 59.22 93 LEU A CA 1
ATOM 748 C C . LEU A 1 93 ? -11.285 -6.133 -13.526 1.00 59.22 93 LEU A C 1
ATOM 750 O O . LEU A 1 93 ? -11.915 -6.624 -12.597 1.00 59.22 93 LEU A O 1
ATOM 754 N N . THR A 1 94 ? -11.081 -4.816 -13.615 1.00 58.22 94 THR A N 1
ATOM 755 C CA . THR A 1 94 ? -11.627 -3.854 -12.642 1.00 58.22 94 THR A CA 1
ATOM 756 C C . THR A 1 94 ? -13.132 -3.660 -12.795 1.00 58.22 94 THR A C 1
ATOM 758 O O . THR A 1 94 ? -13.805 -3.370 -11.811 1.00 58.22 94 THR A O 1
ATOM 761 N N . GLY A 1 95 ? -13.675 -3.830 -14.004 1.00 53.84 95 GLY A N 1
ATOM 762 C CA . GLY A 1 95 ? -15.109 -3.795 -14.282 1.00 53.84 95 GLY A CA 1
ATOM 763 C C . GLY A 1 95 ? -15.849 -5.029 -13.764 1.00 53.84 95 GLY A C 1
ATOM 764 O O . GLY A 1 95 ? -16.896 -4.882 -13.145 1.00 53.84 95 GLY A O 1
ATOM 765 N N . LEU A 1 96 ? -15.289 -6.226 -13.966 1.00 51.19 96 LEU A N 1
ATOM 766 C CA . LEU A 1 96 ? -15.818 -7.492 -13.443 1.00 51.19 96 LEU A CA 1
ATOM 767 C C . LEU A 1 96 ? -15.584 -7.626 -11.932 1.00 51.19 96 LEU A C 1
ATOM 769 O O . LEU A 1 96 ? -16.450 -8.128 -11.228 1.00 51.19 96 LEU A O 1
ATOM 773 N N . GLY A 1 97 ? -14.451 -7.130 -11.426 1.00 54.81 97 GLY A N 1
ATOM 774 C CA . GLY A 1 97 ? -14.140 -7.077 -9.995 1.00 54.81 97 GLY A CA 1
ATOM 775 C C . GLY A 1 97 ? -14.849 -5.951 -9.237 1.00 54.81 97 GLY A C 1
ATOM 776 O O . GLY A 1 97 ? -14.814 -5.936 -8.011 1.00 54.81 97 GLY A O 1
ATOM 777 N N . ARG A 1 98 ? -15.507 -5.001 -9.921 1.00 59.41 98 ARG A N 1
ATOM 778 C CA . ARG A 1 98 ? -16.308 -3.951 -9.273 1.00 59.41 98 ARG A CA 1
ATOM 779 C C . ARG A 1 98 ? -17.581 -4.581 -8.709 1.00 59.41 98 ARG A C 1
ATOM 781 O O . ARG A 1 98 ? -18.501 -4.896 -9.457 1.00 59.41 98 ARG A O 1
ATOM 788 N N . ASN A 1 99 ? -17.650 -4.697 -7.384 1.00 56.31 99 ASN A N 1
ATOM 789 C CA . ASN A 1 99 ? -18.820 -5.176 -6.640 1.00 56.31 99 ASN A CA 1
ATOM 790 C C . ASN A 1 99 ? -19.171 -6.664 -6.857 1.00 56.31 99 ASN A C 1
ATOM 792 O O . ASN A 1 99 ? -20.307 -7.061 -6.599 1.00 56.31 99 ASN A O 1
ATOM 796 N N . GLN A 1 100 ? -18.215 -7.493 -7.292 1.00 56.75 100 GLN A N 1
ATOM 797 C CA . GLN A 1 100 ? -18.317 -8.956 -7.215 1.00 56.75 100 GLN A CA 1
ATOM 798 C C . GLN A 1 100 ? -17.251 -9.493 -6.251 1.00 56.75 100 GLN A C 1
ATOM 800 O O . GLN A 1 100 ? -16.154 -8.943 -6.168 1.00 56.75 100 GLN A O 1
ATOM 805 N N . ALA A 1 101 ? -17.595 -10.538 -5.494 1.00 61.38 101 ALA A N 1
ATOM 806 C CA . ALA A 1 101 ? -16.707 -11.219 -4.548 1.00 61.38 101 ALA A CA 1
ATOM 807 C C . ALA A 1 101 ? -16.062 -10.345 -3.450 1.00 61.38 101 ALA A C 1
A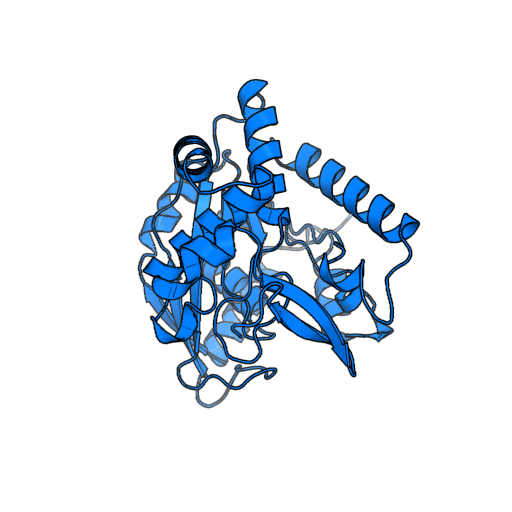TOM 809 O O . ALA A 1 101 ? -14.997 -10.696 -2.967 1.00 61.38 101 ALA A O 1
ATOM 810 N N . GLY A 1 102 ? -16.679 -9.222 -3.054 1.00 73.75 102 GLY A N 1
ATOM 811 C CA . GLY A 1 102 ? -16.175 -8.405 -1.939 1.00 73.75 102 GLY A CA 1
ATOM 812 C C . GLY A 1 102 ? -15.149 -7.328 -2.304 1.00 73.75 102 GLY A C 1
ATOM 813 O O . GLY A 1 102 ? -14.691 -6.593 -1.431 1.00 73.75 102 GLY A O 1
ATOM 814 N N . PHE A 1 103 ? -14.807 -7.181 -3.589 1.00 84.06 103 PHE A N 1
ATOM 815 C CA . PHE A 1 103 ? -13.804 -6.218 -4.045 1.00 84.06 103 PHE A CA 1
ATOM 816 C C . PHE A 1 103 ? -14.415 -4.858 -4.407 1.00 84.06 103 PHE A C 1
ATOM 818 O O . PHE A 1 103 ? -15.343 -4.727 -5.211 1.00 84.06 103 PHE A O 1
ATOM 825 N N . GLN A 1 104 ? -13.824 -3.809 -3.847 1.00 88.69 104 GLN A N 1
ATOM 826 C CA . GLN A 1 104 ? -14.143 -2.412 -4.095 1.00 88.69 104 GLN A CA 1
ATOM 827 C C . GLN A 1 104 ? -12.913 -1.739 -4.704 1.00 88.69 104 GLN A C 1
ATOM 829 O O . GLN A 1 104 ? -11.883 -1.579 -4.053 1.00 88.69 104 GLN A O 1
ATOM 834 N N . MET A 1 105 ? -13.005 -1.332 -5.971 1.00 88.31 105 MET A N 1
ATOM 835 C CA . MET A 1 105 ? -11.879 -0.750 -6.712 1.00 88.31 105 MET A CA 1
ATOM 836 C C . MET A 1 105 ? -12.129 0.733 -7.037 1.00 88.31 105 MET A C 1
ATOM 838 O O . MET A 1 105 ? -12.540 1.067 -8.157 1.00 88.31 105 MET A O 1
ATOM 842 N N . PRO A 1 106 ? -11.984 1.648 -6.056 1.00 90.19 106 PRO A N 1
ATOM 843 C CA . PRO A 1 106 ? -12.178 3.073 -6.284 1.00 90.19 106 PRO A CA 1
ATOM 844 C C . PRO A 1 106 ? -11.083 3.639 -7.187 1.00 90.19 106 PRO A C 1
ATOM 846 O O . PRO A 1 106 ? -9.908 3.302 -7.066 1.00 90.19 106 PRO A O 1
ATOM 849 N N . GLU A 1 107 ? -11.474 4.550 -8.070 1.00 90.81 107 GLU A N 1
ATOM 850 C CA . GLU A 1 107 ? -10.527 5.274 -8.910 1.00 90.81 107 GLU A CA 1
ATOM 851 C C . GLU A 1 107 ? -9.872 6.408 -8.120 1.00 90.81 107 GLU A C 1
ATOM 853 O O . GLU A 1 107 ? -10.561 7.201 -7.477 1.00 90.81 107 GLU A O 1
ATOM 858 N N . VAL A 1 108 ? -8.549 6.509 -8.215 1.00 90.25 108 VAL A N 1
ATOM 859 C CA . VAL A 1 108 ? -7.740 7.563 -7.597 1.00 90.25 108 VAL A CA 1
ATOM 860 C C . VAL A 1 108 ? -6.850 8.243 -8.634 1.00 90.25 108 VAL A C 1
ATOM 862 O O . VAL A 1 108 ? -6.485 7.662 -9.662 1.00 90.25 108 VAL A O 1
ATOM 865 N N . VAL A 1 109 ? -6.495 9.498 -8.367 1.00 89.50 109 VAL A N 1
ATOM 866 C CA . VAL A 1 109 ? -5.575 10.278 -9.201 1.00 89.50 109 VAL A CA 1
ATOM 867 C C . VAL A 1 109 ? -4.235 10.390 -8.501 1.00 89.50 109 VAL A C 1
ATOM 869 O O . VAL A 1 109 ? -4.142 11.029 -7.450 1.00 89.50 109 VAL A O 1
ATOM 872 N N . GLN A 1 110 ? -3.198 9.856 -9.139 1.00 89.25 110 GLN A N 1
ATOM 873 C CA . GLN A 1 110 ? -1.830 9.990 -8.656 1.00 89.25 110 GLN A CA 1
ATOM 874 C C . GLN A 1 110 ? -1.349 11.440 -8.666 1.00 89.25 110 GLN A C 1
ATOM 876 O O . GLN A 1 110 ? -1.664 12.218 -9.574 1.00 89.25 110 GLN A O 1
ATOM 881 N N . SER A 1 111 ? -0.561 11.798 -7.661 1.00 87.38 111 SER A N 1
ATOM 882 C CA . SER A 1 111 ? -0.022 13.138 -7.443 1.00 87.38 111 SER A CA 1
ATOM 883 C C . SER A 1 111 ? 0.734 13.681 -8.660 1.00 87.38 111 SER A C 1
ATOM 885 O O . SER A 1 111 ? 0.507 14.830 -9.052 1.00 87.38 111 SER A O 1
ATOM 887 N N . TYR A 1 112 ? 1.533 12.841 -9.327 1.00 85.06 112 TYR A N 1
ATOM 888 C CA . TYR A 1 112 ? 2.314 13.221 -10.507 1.00 85.06 112 TYR A CA 1
ATOM 889 C C . TYR A 1 112 ? 1.457 13.519 -11.744 1.00 85.06 112 TYR A C 1
ATOM 891 O O . TYR A 1 112 ? 1.975 14.093 -12.695 1.00 85.06 112 TYR A O 1
ATOM 899 N N . ARG A 1 113 ? 0.165 13.147 -11.760 1.00 85.62 113 ARG A N 1
ATOM 900 C CA . ARG A 1 113 ? -0.790 13.489 -12.838 1.00 85.62 113 ARG A CA 1
ATOM 901 C C . ARG A 1 113 ? -1.567 14.770 -12.564 1.00 85.62 113 ARG A C 1
ATOM 903 O O . ARG A 1 113 ? -2.291 15.249 -13.430 1.00 85.62 113 ARG A O 1
ATOM 910 N N . ARG A 1 114 ? -1.445 15.326 -11.358 1.00 85.62 114 ARG A N 1
ATOM 911 C CA . ARG A 1 114 ? -2.016 16.636 -11.002 1.00 85.62 114 ARG A CA 1
ATOM 912 C C . ARG A 1 114 ? -1.104 17.786 -11.438 1.00 85.62 114 ARG A C 1
ATOM 914 O O . ARG A 1 114 ? -1.484 18.945 -11.326 1.00 85.62 114 ARG A O 1
ATOM 921 N N . ARG A 1 115 ? 0.117 17.461 -11.868 1.00 74.88 115 ARG A N 1
ATOM 922 C CA . ARG A 1 115 ? 1.202 18.378 -12.237 1.00 74.88 115 ARG A CA 1
ATOM 923 C C . ARG A 1 115 ? 1.890 17.826 -13.495 1.00 74.88 115 ARG A C 1
ATOM 925 O O . ARG A 1 115 ? 1.819 16.628 -13.739 1.00 74.88 115 ARG A O 1
ATOM 932 N N . GLY A 1 116 ? 2.571 18.661 -14.275 1.00 70.75 116 GLY A N 1
ATOM 933 C CA . GLY A 1 116 ? 3.319 18.230 -15.470 1.00 70.75 116 GLY A CA 1
ATOM 934 C C . GLY A 1 116 ? 2.651 18.611 -16.792 1.00 70.75 116 GLY A C 1
ATOM 935 O O . GLY A 1 116 ? 1.808 19.502 -16.815 1.00 70.75 116 GLY A O 1
ATOM 936 N N . GLU A 1 117 ? 3.056 17.955 -17.885 1.00 69.56 117 GLU A N 1
ATOM 937 C CA . GLU A 1 117 ? 2.705 18.352 -19.263 1.00 69.56 117 GLU A CA 1
ATOM 938 C C . GLU A 1 117 ? 1.217 18.201 -19.600 1.00 69.56 117 GLU A C 1
ATOM 940 O O . GLU A 1 117 ? 0.676 18.997 -20.358 1.00 69.56 117 GLU A O 1
ATOM 945 N N . ASN A 1 118 ? 0.544 17.203 -19.020 1.00 74.12 118 ASN A N 1
ATOM 946 C CA . ASN A 1 118 ? -0.873 16.924 -19.265 1.00 74.12 118 ASN A CA 1
ATOM 947 C C . ASN A 1 118 ? -1.606 16.678 -17.937 1.00 74.12 118 ASN A C 1
ATOM 949 O O . ASN A 1 118 ? -1.922 15.527 -17.610 1.00 74.12 118 ASN A O 1
ATOM 953 N N . PRO A 1 119 ? -1.826 17.729 -17.127 1.00 83.19 119 PRO A N 1
ATOM 954 C CA . PRO A 1 119 ? -2.468 17.576 -15.834 1.00 83.19 119 PRO A CA 1
ATOM 955 C C . PRO A 1 119 ? -3.938 17.184 -16.015 1.00 83.19 119 PRO A C 1
ATOM 957 O O . PRO A 1 119 ? -4.632 17.680 -16.904 1.00 83.19 119 PRO A O 1
ATOM 960 N N . ILE A 1 120 ? -4.431 16.300 -15.151 1.00 86.25 120 ILE A N 1
ATOM 961 C CA . ILE A 1 120 ? -5.862 15.992 -15.104 1.00 86.25 120 ILE A CA 1
ATOM 962 C C . ILE A 1 120 ? -6.664 17.212 -14.629 1.00 86.25 120 ILE A C 1
ATOM 964 O O . ILE A 1 120 ? -6.179 17.999 -13.814 1.00 86.25 120 ILE A O 1
ATOM 968 N N . ASP A 1 121 ? -7.916 17.332 -15.080 1.00 89.12 121 ASP A N 1
ATOM 969 C CA . ASP A 1 121 ? -8.837 18.361 -14.594 1.00 89.12 121 ASP A CA 1
ATOM 970 C C . ASP A 1 121 ? -8.936 18.314 -13.047 1.00 89.12 121 ASP A C 1
ATOM 972 O O . ASP A 1 121 ? -9.319 17.277 -12.479 1.00 89.12 121 ASP A O 1
ATOM 976 N N . PRO A 1 122 ? -8.636 19.425 -12.343 1.00 89.50 122 PRO A N 1
ATOM 977 C CA . PRO A 1 122 ? -8.737 19.506 -10.888 1.00 89.50 122 PRO A CA 1
ATOM 978 C C . PRO A 1 122 ? -10.117 19.129 -10.331 1.00 89.50 122 PRO A C 1
ATOM 980 O O . PRO A 1 122 ? -10.206 18.588 -9.227 1.00 89.50 122 PRO A O 1
ATOM 983 N N . ARG A 1 123 ? -11.202 19.378 -11.077 1.00 91.19 123 ARG A N 1
ATOM 984 C CA . ARG A 1 123 ? -12.572 19.007 -10.687 1.00 91.19 123 ARG A CA 1
ATOM 985 C C . ARG A 1 123 ? -12.753 17.493 -10.670 1.00 91.19 123 ARG A C 1
ATOM 987 O O . ARG A 1 123 ? -13.366 16.967 -9.739 1.00 91.19 123 ARG A O 1
ATOM 994 N N . ILE A 1 124 ? -12.187 16.796 -11.658 1.00 89.44 124 ILE A N 1
ATOM 995 C CA . ILE A 1 124 ? -12.182 15.328 -11.709 1.00 89.44 124 ILE A CA 1
ATOM 996 C C . ILE A 1 124 ? -11.360 14.788 -10.541 1.00 89.44 124 ILE A C 1
ATOM 998 O O . ILE A 1 124 ? -11.858 13.950 -9.791 1.00 89.44 124 ILE A O 1
ATOM 1002 N N . SER A 1 125 ? -10.149 15.318 -10.329 1.00 89.25 125 SER A N 1
ATOM 1003 C CA . SER A 1 125 ? -9.293 14.906 -9.210 1.00 89.25 125 SER A CA 1
ATOM 1004 C C . SER A 1 125 ? -9.994 15.063 -7.862 1.00 89.25 125 SER A C 1
ATOM 1006 O O . SER A 1 125 ? -10.042 14.105 -7.098 1.00 89.25 125 SER A O 1
ATOM 1008 N N . ARG A 1 126 ? -10.590 16.231 -7.583 1.00 91.00 126 ARG A N 1
ATOM 1009 C CA . ARG A 1 126 ? -11.322 16.475 -6.331 1.00 91.00 126 ARG A CA 1
ATOM 1010 C C . ARG A 1 126 ? -12.504 15.521 -6.172 1.00 91.00 126 ARG A C 1
ATOM 1012 O O . ARG A 1 126 ? -12.689 14.948 -5.108 1.00 91.00 126 ARG A O 1
ATOM 1019 N N . THR A 1 127 ? -13.274 15.311 -7.238 1.00 93.75 127 THR A N 1
ATOM 1020 C CA . THR A 1 127 ? -14.425 14.399 -7.208 1.00 93.75 127 THR A CA 1
ATOM 1021 C C . THR A 1 127 ? -14.004 12.969 -6.867 1.00 93.75 127 THR A C 1
ATOM 1023 O O . THR A 1 127 ? -14.696 12.291 -6.107 1.00 93.75 127 THR A O 1
ATOM 1026 N N . LEU A 1 128 ? -12.892 12.496 -7.434 1.00 91.94 128 LEU A N 1
ATOM 1027 C CA . LEU A 1 128 ? -12.357 11.162 -7.163 1.00 91.94 128 LEU A CA 1
ATOM 1028 C C . LEU A 1 128 ? -11.802 11.054 -5.739 1.00 91.94 128 LEU A C 1
ATOM 1030 O O . LEU A 1 128 ? -12.133 10.095 -5.045 1.00 91.94 128 LEU A O 1
ATOM 1034 N N . ASP A 1 129 ? -11.070 12.065 -5.269 1.00 90.44 129 ASP A N 1
ATOM 1035 C CA . ASP A 1 129 ? -10.583 12.134 -3.887 1.00 90.44 129 ASP A CA 1
ATOM 1036 C C . ASP A 1 129 ? -11.749 12.087 -2.881 1.00 90.44 129 ASP A C 1
ATOM 1038 O O . ASP A 1 129 ? -11.730 11.293 -1.941 1.00 90.44 129 ASP A O 1
ATOM 1042 N N . ASP A 1 130 ? -12.813 12.862 -3.114 1.00 91.62 130 ASP A N 1
ATOM 1043 C CA . ASP A 1 130 ? -14.002 12.891 -2.254 1.00 91.62 130 ASP A CA 1
ATOM 1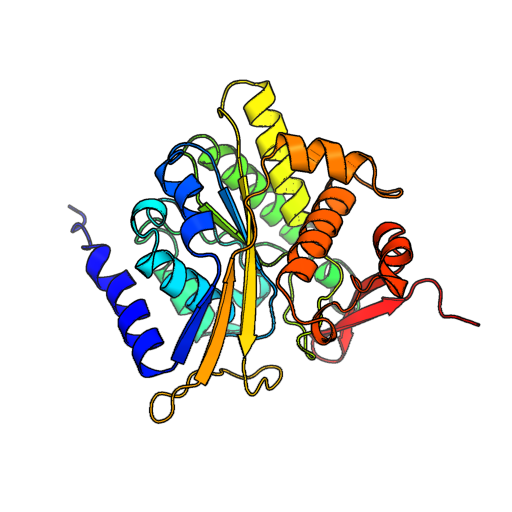044 C C . ASP A 1 130 ? -14.773 11.565 -2.278 1.00 91.62 130 ASP A C 1
ATOM 1046 O O . ASP A 1 130 ? -15.380 11.169 -1.279 1.00 91.62 130 ASP A O 1
ATOM 1050 N N . LYS A 1 131 ? -14.808 10.874 -3.425 1.00 92.50 131 LYS A N 1
ATOM 1051 C CA . LYS A 1 131 ? -15.413 9.538 -3.535 1.00 92.50 131 LYS A CA 1
ATOM 1052 C C . LYS A 1 131 ? -14.591 8.504 -2.774 1.00 92.50 131 LYS A C 1
ATOM 1054 O O . LYS A 1 131 ? -15.168 7.742 -2.005 1.00 92.50 131 LYS A O 1
ATOM 1059 N N . PHE A 1 132 ? -13.271 8.508 -2.946 1.00 92.12 132 PHE A N 1
ATOM 1060 C CA . PHE A 1 132 ? -12.372 7.606 -2.233 1.00 92.12 132 PHE A CA 1
ATOM 1061 C C . PHE A 1 132 ? -12.441 7.835 -0.722 1.00 92.12 132 PHE A C 1
ATOM 1063 O O . PHE A 1 132 ? -12.648 6.891 0.032 1.00 92.12 132 PHE A O 1
ATOM 1070 N N . ALA A 1 133 ? -12.376 9.089 -0.269 1.00 92.06 133 ALA A N 1
ATOM 1071 C CA . ALA A 1 133 ? -12.473 9.424 1.147 1.00 92.06 133 ALA A CA 1
ATOM 1072 C C . ALA A 1 133 ? -13.816 8.993 1.757 1.00 92.06 133 ALA A C 1
ATOM 1074 O O . ALA A 1 133 ? -13.842 8.470 2.872 1.00 92.06 133 ALA A O 1
ATOM 1075 N N . ARG A 1 134 ? -14.935 9.188 1.046 1.00 93.69 134 ARG A N 1
ATOM 1076 C CA . ARG A 1 134 ? -16.253 8.710 1.497 1.00 93.69 134 ARG A CA 1
ATOM 1077 C C . ARG A 1 134 ? -16.307 7.193 1.587 1.00 93.69 134 ARG A C 1
ATOM 1079 O O . ARG A 1 134 ? -16.752 6.685 2.610 1.00 93.69 134 ARG A O 1
ATOM 1086 N N . LEU A 1 135 ? -15.813 6.502 0.560 1.00 93.38 135 LEU A N 1
ATOM 1087 C CA . LEU A 1 135 ? -15.741 5.047 0.545 1.00 93.38 135 LEU A CA 1
ATOM 1088 C C . LEU A 1 135 ? -14.950 4.542 1.749 1.00 93.38 135 LEU A C 1
ATOM 1090 O O . LEU A 1 135 ? -15.511 3.834 2.576 1.00 93.38 135 LEU A O 1
ATOM 1094 N N . ILE A 1 136 ? -13.699 4.984 1.894 1.00 94.81 136 ILE A N 1
ATOM 1095 C CA . ILE A 1 136 ? -12.805 4.570 2.977 1.00 94.81 136 ILE A CA 1
ATOM 1096 C C . ILE A 1 136 ? -13.438 4.837 4.347 1.00 94.81 136 ILE A C 1
ATOM 1098 O O . ILE A 1 136 ? -13.464 3.932 5.169 1.00 94.81 136 ILE A O 1
ATOM 1102 N N . ASN A 1 137 ? -14.023 6.017 4.588 1.00 94.50 137 ASN A N 1
ATOM 1103 C CA . ASN A 1 137 ? -14.726 6.283 5.853 1.00 94.50 137 ASN A CA 1
ATOM 1104 C C . ASN A 1 137 ? -15.921 5.343 6.087 1.00 94.50 137 ASN A C 1
ATOM 1106 O O . ASN A 1 137 ? -16.193 5.007 7.235 1.00 94.50 137 ASN A O 1
ATOM 1110 N N . SER A 1 138 ? -16.646 4.958 5.032 1.00 94.12 138 SER A N 1
ATOM 1111 C CA . SER A 1 138 ? -17.828 4.096 5.150 1.00 94.12 138 SER A CA 1
ATOM 1112 C C . SER A 1 138 ? -17.488 2.627 5.389 1.00 94.12 138 SER A C 1
ATOM 1114 O O . SER A 1 138 ? -18.204 1.968 6.132 1.00 94.12 138 SER A O 1
ATOM 1116 N N . VAL A 1 139 ? -16.399 2.131 4.794 1.00 94.69 139 VAL A N 1
ATOM 1117 C CA . VAL A 1 139 ? -16.032 0.710 4.872 1.00 94.69 139 VAL A CA 1
ATOM 1118 C C . VAL A 1 139 ? -15.094 0.413 6.029 1.00 94.69 139 VAL A C 1
ATOM 1120 O O . VAL A 1 139 ? -15.117 -0.694 6.531 1.00 94.69 139 VAL A O 1
ATOM 1123 N N . MET A 1 140 ? -14.295 1.374 6.505 1.00 96.25 140 MET A N 1
ATOM 1124 C CA . MET A 1 140 ? -13.325 1.124 7.582 1.00 96.25 140 MET A CA 1
ATOM 1125 C C . MET A 1 140 ? -13.914 0.477 8.852 1.00 96.25 140 MET A C 1
ATOM 1127 O O . MET A 1 140 ? -13.238 -0.383 9.413 1.00 96.25 140 MET A O 1
ATOM 1131 N N . PRO A 1 141 ? -15.128 0.844 9.322 1.00 96.50 141 PRO A N 1
ATOM 1132 C CA . PRO A 1 141 ? -15.729 0.214 10.499 1.00 96.50 141 PRO A CA 1
ATOM 1133 C C . PRO A 1 141 ? -15.986 -1.291 10.360 1.00 96.50 141 PRO A C 1
ATOM 1135 O O . PRO A 1 141 ? -16.125 -1.960 11.374 1.00 96.50 141 PRO A O 1
ATOM 1138 N N . SER A 1 142 ? -16.046 -1.831 9.138 1.00 94.81 142 SER A N 1
ATOM 1139 C CA . SER A 1 142 ? -16.267 -3.260 8.886 1.00 94.81 142 SER A CA 1
ATOM 1140 C C . SER A 1 142 ? -14.969 -4.050 8.665 1.00 94.81 142 SER A C 1
ATOM 1142 O O . SER A 1 142 ? -14.984 -5.072 7.984 1.00 94.81 142 SER A O 1
ATOM 1144 N N . GLY A 1 143 ? -13.832 -3.550 9.157 1.00 96.50 143 GLY A N 1
ATOM 1145 C CA . GLY A 1 143 ? -12.546 -4.258 9.117 1.00 96.50 143 GLY A CA 1
ATOM 1146 C C . GLY A 1 143 ? -11.972 -4.591 7.724 1.00 96.50 143 GLY A C 1
ATOM 1147 O O . GLY A 1 143 ? -11.425 -5.682 7.550 1.00 96.50 143 GLY A O 1
ATOM 1148 N N . PRO A 1 144 ? -12.055 -3.706 6.708 1.00 96.56 144 PRO A N 1
ATOM 1149 C CA . PRO A 1 144 ? -11.648 -4.018 5.342 1.00 96.56 144 PRO A CA 1
ATOM 1150 C C . PRO A 1 144 ? -10.160 -4.337 5.235 1.00 96.56 144 PRO A C 1
ATOM 1152 O O . PRO A 1 144 ? -9.326 -3.767 5.948 1.00 96.56 144 PRO A O 1
ATOM 1155 N N . LEU A 1 145 ? -9.832 -5.178 4.257 1.00 97.19 145 LEU A N 1
ATOM 1156 C CA . LEU A 1 145 ? -8.470 -5.356 3.777 1.00 97.19 145 LEU A CA 1
ATOM 1157 C C . LEU A 1 145 ? -8.198 -4.370 2.639 1.00 97.19 145 LEU A C 1
ATOM 1159 O O . LEU A 1 145 ? -8.801 -4.434 1.572 1.00 97.19 145 LEU A O 1
ATOM 1163 N N . ILE A 1 146 ? -7.274 -3.444 2.842 1.00 97.31 146 ILE A N 1
ATOM 1164 C CA . ILE A 1 146 ? -6.877 -2.464 1.834 1.00 97.31 146 ILE A CA 1
ATOM 1165 C C . ILE A 1 146 ? -5.563 -2.931 1.212 1.00 97.31 146 ILE A C 1
ATOM 1167 O O . ILE A 1 146 ? -4.578 -3.118 1.918 1.00 97.31 146 ILE A O 1
ATOM 1171 N N . ILE A 1 147 ? -5.526 -3.095 -0.108 1.00 96.00 147 ILE A N 1
ATOM 1172 C CA . ILE A 1 147 ? -4.321 -3.498 -0.844 1.00 96.00 147 ILE A CA 1
ATOM 1173 C C . ILE A 1 147 ? -3.831 -2.291 -1.638 1.00 96.00 147 ILE A C 1
ATOM 1175 O O . ILE A 1 147 ? -4.513 -1.834 -2.554 1.00 96.00 147 ILE A O 1
ATOM 1179 N N . ILE A 1 148 ? -2.664 -1.753 -1.287 1.00 95.19 148 ILE A N 1
ATOM 1180 C CA . ILE A 1 148 ? -2.169 -0.492 -1.850 1.00 95.19 148 ILE A CA 1
ATOM 1181 C C . ILE A 1 148 ? -0.682 -0.561 -2.191 1.00 95.19 148 ILE A C 1
ATOM 1183 O O . ILE A 1 148 ? 0.120 -1.120 -1.458 1.00 95.19 148 ILE A O 1
ATOM 1187 N N . PHE A 1 149 ? -0.290 0.067 -3.291 1.00 93.75 149 PHE A N 1
ATOM 1188 C CA . PHE A 1 149 ? 1.110 0.305 -3.635 1.00 93.75 149 PHE A CA 1
ATOM 1189 C C . PHE A 1 149 ? 1.410 1.795 -3.418 1.00 93.75 149 PHE A C 1
ATOM 1191 O O . PHE A 1 149 ? 0.971 2.623 -4.225 1.00 93.75 149 PHE A O 1
ATOM 1198 N N . PRO A 1 150 ? 2.120 2.174 -2.336 1.00 95.19 150 PRO A N 1
ATOM 1199 C CA . PRO A 1 150 ? 2.298 3.581 -1.968 1.00 95.19 150 PRO A CA 1
ATOM 1200 C C . PRO A 1 150 ? 3.003 4.421 -3.035 1.00 95.19 150 PRO A C 1
ATOM 1202 O O . PRO A 1 150 ? 2.799 5.627 -3.090 1.00 95.19 150 PRO A O 1
ATOM 1205 N N . GLU A 1 151 ? 3.795 3.802 -3.910 1.00 92.06 151 GLU A N 1
ATOM 1206 C CA . GLU A 1 151 ? 4.486 4.474 -5.015 1.00 92.06 151 GLU A CA 1
ATOM 1207 C C . GLU A 1 151 ? 3.518 5.085 -6.044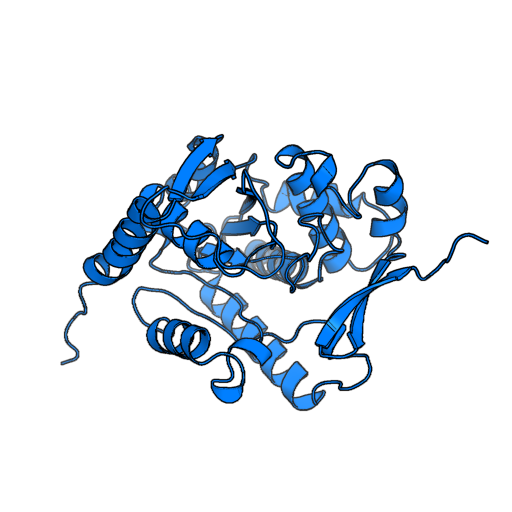 1.00 92.06 151 GLU A C 1
ATOM 1209 O O . GLU A 1 151 ? 3.884 6.021 -6.746 1.00 92.06 151 GLU A O 1
ATOM 1214 N N . GLY A 1 152 ? 2.293 4.560 -6.187 1.00 87.06 152 GLY A N 1
ATOM 1215 C CA . GLY A 1 152 ? 1.305 5.040 -7.168 1.00 87.06 152 GLY A CA 1
ATOM 1216 C C . GLY A 1 152 ? 1.665 4.789 -8.647 1.00 87.06 152 GLY A C 1
ATOM 1217 O O . GLY A 1 152 ? 0.837 5.007 -9.544 1.00 87.06 152 GLY A O 1
ATOM 1218 N N . HIS A 1 153 ? 2.871 4.299 -8.925 1.00 86.44 153 HIS A N 1
ATOM 1219 C CA . HIS A 1 153 ? 3.364 3.941 -10.248 1.00 86.44 153 HIS A CA 1
ATOM 1220 C C . HIS A 1 153 ? 4.301 2.731 -10.168 1.00 86.44 153 HIS A C 1
ATOM 1222 O O . HIS A 1 153 ? 4.787 2.391 -9.094 1.00 86.44 153 HIS A O 1
ATOM 1228 N N . ARG A 1 154 ? 4.538 2.073 -11.308 1.00 86.25 154 ARG A N 1
ATOM 1229 C CA . ARG A 1 154 ? 5.491 0.962 -11.398 1.00 86.25 154 ARG A CA 1
ATOM 1230 C C . ARG A 1 154 ? 6.910 1.508 -11.470 1.00 86.25 154 ARG A C 1
ATOM 1232 O O . ARG A 1 154 ? 7.186 2.342 -12.328 1.00 86.25 154 ARG A O 1
ATOM 1239 N N . SER A 1 155 ? 7.810 1.002 -10.642 1.00 82.94 155 SER A N 1
ATOM 1240 C CA . SER A 1 155 ? 9.234 1.286 -10.772 1.00 82.94 155 SER A CA 1
ATOM 1241 C C . SER A 1 155 ? 9.798 0.625 -12.029 1.00 82.94 155 SER A C 1
ATOM 1243 O O . SER A 1 155 ? 9.727 -0.596 -12.188 1.00 82.94 155 SER A O 1
ATOM 1245 N N . GLU A 1 156 ? 10.404 1.417 -12.923 1.00 80.69 156 GLU A N 1
ATOM 1246 C CA . GLU A 1 156 ? 11.072 0.865 -14.106 1.00 80.69 156 GLU A CA 1
ATOM 1247 C C . GLU A 1 156 ? 12.301 0.013 -13.723 1.00 80.69 156 GLU A C 1
ATOM 1249 O O . GLU A 1 156 ? 12.656 -0.901 -14.465 1.00 80.69 156 GLU A O 1
ATOM 1254 N N . GLY A 1 157 ? 12.934 0.278 -12.577 1.00 82.56 157 GLY A N 1
ATOM 1255 C CA . GLY A 1 157 ? 14.168 -0.383 -12.132 1.00 82.56 157 GLY A CA 1
ATOM 1256 C C . GLY A 1 157 ? 13.992 -1.388 -10.994 1.00 82.56 157 GLY A C 1
ATOM 1257 O O . GLY A 1 157 ? 14.993 -1.860 -10.470 1.00 82.56 157 GLY A O 1
ATOM 1258 N N . ALA A 1 158 ? 12.755 -1.682 -10.580 1.00 87.12 158 ALA A N 1
ATOM 1259 C CA . ALA A 1 158 ? 12.418 -2.434 -9.361 1.00 87.12 158 ALA A CA 1
ATOM 1260 C C . ALA A 1 158 ? 12.867 -1.792 -8.030 1.00 87.12 158 ALA A C 1
ATOM 1262 O O . ALA A 1 158 ? 12.526 -2.298 -6.963 1.00 87.12 158 ALA A O 1
ATOM 1263 N N . SER A 1 159 ? 13.583 -0.666 -8.060 1.00 93.06 159 SER A N 1
ATOM 1264 C CA . SER A 1 159 ? 13.919 0.113 -6.867 1.00 93.06 159 SER A CA 1
ATOM 1265 C C . SER A 1 159 ? 12.759 1.010 -6.435 1.00 93.06 159 SER A C 1
ATOM 1267 O O . SER A 1 159 ? 12.098 1.606 -7.286 1.00 93.06 159 SER A O 1
ATOM 1269 N N . LEU A 1 160 ? 12.537 1.143 -5.127 1.00 95.81 160 LEU A N 1
ATOM 1270 C CA . LEU A 1 160 ? 11.440 1.934 -4.570 1.00 95.81 160 LEU A CA 1
ATOM 1271 C C . LEU A 1 160 ? 11.509 3.408 -4.993 1.00 95.81 160 LEU A C 1
ATOM 1273 O O . LEU A 1 160 ? 12.530 4.079 -4.805 1.00 95.81 160 LEU A O 1
ATOM 1277 N N . MET A 1 161 ? 10.388 3.922 -5.496 1.00 94.69 161 MET A N 1
ATOM 1278 C CA . MET A 1 161 ? 10.135 5.341 -5.747 1.00 94.69 161 MET A CA 1
ATOM 1279 C C . MET A 1 161 ? 9.586 6.047 -4.494 1.00 94.69 161 MET A C 1
ATOM 1281 O O . MET A 1 161 ? 9.052 5.388 -3.598 1.00 94.69 161 MET A O 1
ATOM 1285 N N . PRO A 1 162 ? 9.666 7.391 -4.401 1.00 94.88 162 PRO A N 1
ATOM 1286 C CA . PRO A 1 162 ? 9.097 8.128 -3.273 1.00 94.88 162 PRO A CA 1
ATOM 1287 C C . PRO A 1 162 ? 7.595 7.852 -3.145 1.00 94.88 162 PRO A C 1
ATOM 1289 O O . PRO A 1 162 ? 6.892 7.813 -4.149 1.00 94.88 162 PRO A O 1
ATOM 1292 N N . ALA A 1 163 ? 7.089 7.667 -1.928 1.00 95.25 163 ALA A N 1
ATOM 1293 C CA . ALA A 1 163 ? 5.684 7.340 -1.708 1.00 95.25 163 ALA A CA 1
ATOM 1294 C C . ALA A 1 163 ? 4.782 8.531 -2.023 1.00 95.25 163 ALA A C 1
ATOM 1296 O O . ALA A 1 163 ? 5.133 9.682 -1.763 1.00 95.25 163 ALA A O 1
ATOM 1297 N N . GLU A 1 164 ? 3.575 8.239 -2.490 1.00 93.88 164 GLU A N 1
ATOM 1298 C CA . GLU A 1 164 ? 2.466 9.172 -2.403 1.00 93.88 164 GLU A CA 1
ATOM 1299 C C . GLU A 1 164 ? 1.842 9.147 -1.004 1.00 93.88 164 GLU A C 1
ATOM 1301 O O . GLU A 1 164 ? 1.857 8.144 -0.291 1.00 93.88 164 GLU A O 1
ATOM 1306 N N . SER A 1 165 ? 1.202 10.253 -0.637 1.00 93.00 165 SER A N 1
ATOM 1307 C CA . SER A 1 165 ? 0.611 10.460 0.689 1.00 93.00 165 SER A CA 1
ATOM 1308 C C . SER A 1 165 ? -0.661 9.651 0.965 1.00 93.00 165 SER A C 1
ATOM 1310 O O . SER A 1 165 ? -1.221 9.721 2.062 1.00 93.00 165 SER A O 1
ATOM 1312 N N . GLY A 1 166 ? -1.150 8.900 -0.027 1.00 92.56 166 GLY A N 1
ATOM 1313 C CA . GLY A 1 166 ? -2.432 8.198 0.022 1.00 92.56 166 GLY A CA 1
ATOM 1314 C C . GLY A 1 166 ? -2.513 7.160 1.141 1.00 92.56 166 GLY A C 1
ATOM 1315 O O . GLY A 1 166 ? -3.507 7.128 1.867 1.00 92.56 166 GLY A O 1
ATOM 1316 N N . VAL A 1 167 ? -1.462 6.357 1.337 1.00 95.56 167 VAL A N 1
ATOM 1317 C CA . VAL A 1 167 ? -1.438 5.351 2.414 1.00 95.56 167 VAL A CA 1
ATOM 1318 C C . VAL A 1 167 ? -1.404 6.011 3.800 1.00 95.56 167 VAL A C 1
ATOM 1320 O O . VAL A 1 167 ? -2.117 5.588 4.709 1.00 95.56 167 VAL A O 1
ATOM 1323 N N . GLY A 1 168 ? -0.684 7.126 3.953 1.00 96.88 168 GLY A N 1
ATOM 1324 C CA . GLY A 1 168 ? -0.715 7.916 5.181 1.00 96.88 168 GLY A CA 1
ATOM 1325 C C . GLY A 1 168 ? -2.063 8.595 5.428 1.00 96.88 168 GLY A C 1
ATOM 1326 O O . GLY A 1 168 ? -2.504 8.701 6.571 1.00 96.88 168 GLY A O 1
ATOM 1327 N N . ALA A 1 169 ? -2.777 9.006 4.378 1.00 95.50 169 ALA A N 1
ATOM 1328 C CA . ALA A 1 169 ? -4.138 9.520 4.513 1.00 95.50 169 ALA A CA 1
ATOM 1329 C C . ALA A 1 169 ? -5.108 8.445 5.036 1.00 95.50 169 ALA A C 1
ATOM 1331 O O . ALA A 1 169 ? -5.952 8.755 5.879 1.00 95.50 169 ALA A O 1
ATOM 1332 N N . VAL A 1 170 ? -4.950 7.186 4.608 1.00 97.06 170 VAL A N 1
ATOM 1333 C CA . VAL A 1 170 ? -5.705 6.039 5.146 1.00 97.06 170 VAL A CA 1
ATOM 1334 C C . VAL A 1 170 ? -5.435 5.860 6.643 1.00 97.06 170 VAL A C 1
ATOM 1336 O O . VAL A 1 170 ? -6.390 5.774 7.417 1.00 97.06 170 VAL A O 1
ATOM 1339 N N . ALA A 1 171 ? -4.172 5.911 7.081 1.00 97.69 171 ALA A N 1
ATOM 1340 C CA . ALA A 1 171 ? -3.819 5.832 8.503 1.00 97.69 171 ALA A CA 1
ATOM 1341 C C . ALA A 1 171 ? -4.483 6.935 9.342 1.00 97.69 171 ALA A C 1
ATOM 1343 O O . ALA A 1 171 ? -5.007 6.678 10.425 1.00 97.69 171 ALA A O 1
ATOM 1344 N N . ARG A 1 172 ? -4.547 8.166 8.821 1.00 97.00 172 ARG A N 1
ATOM 1345 C CA . ARG A 1 172 ? -5.233 9.279 9.500 1.00 97.00 172 ARG A CA 1
ATOM 1346 C C . ARG A 1 172 ? -6.741 9.058 9.615 1.00 97.00 172 ARG A C 1
ATOM 1348 O O . ARG A 1 172 ? -7.339 9.461 10.613 1.00 97.00 172 ARG A O 1
ATOM 1355 N N . VAL A 1 173 ? -7.365 8.420 8.621 1.00 96.75 173 VAL A N 1
ATOM 1356 C CA . VAL A 1 173 ? -8.777 8.020 8.711 1.00 96.75 173 VAL A CA 1
ATOM 1357 C C . VAL A 1 173 ? -8.960 6.952 9.785 1.00 96.75 173 VAL A C 1
ATOM 1359 O O . VAL A 1 173 ? -9.833 7.121 10.633 1.00 96.75 173 VAL A O 1
ATOM 1362 N N . MET A 1 174 ? -8.111 5.918 9.813 1.00 97.81 174 MET A N 1
ATOM 1363 C CA . MET A 1 174 ? -8.144 4.908 10.878 1.00 97.81 174 MET A CA 1
ATOM 1364 C C . MET A 1 174 ? -8.015 5.561 12.256 1.00 97.81 174 MET A C 1
ATOM 1366 O O . MET A 1 174 ? -8.861 5.336 13.115 1.00 97.81 174 MET A O 1
ATOM 1370 N N . LYS A 1 175 ? -7.040 6.462 12.442 1.00 97.62 175 LYS A N 1
ATOM 1371 C CA . LYS A 1 175 ? -6.861 7.214 13.693 1.00 97.62 175 LYS A CA 1
ATOM 1372 C C . LYS A 1 175 ? -8.143 7.932 14.104 1.00 97.62 175 LYS A C 1
ATOM 1374 O O . LYS A 1 175 ? -8.623 7.756 15.216 1.00 97.62 175 LYS A O 1
ATOM 1379 N N . LYS A 1 176 ? -8.732 8.709 13.191 1.00 97.56 176 LYS A N 1
ATOM 1380 C CA . LYS A 1 176 ? -9.964 9.465 13.452 1.00 97.56 176 LYS A CA 1
ATOM 1381 C C . LYS A 1 176 ? -11.128 8.559 13.862 1.00 97.56 176 LYS A C 1
ATOM 1383 O O . LYS A 1 176 ? -11.937 8.961 14.691 1.00 97.56 176 LYS A O 1
ATOM 1388 N N . LEU A 1 177 ? -11.261 7.389 13.244 1.00 97.50 177 LEU A N 1
ATOM 1389 C CA . LEU A 1 177 ? -12.332 6.444 13.556 1.00 97.50 177 LEU A CA 1
ATOM 1390 C C . LEU A 1 177 ? -12.070 5.712 14.874 1.00 97.50 177 LEU A C 1
ATOM 1392 O O . LEU A 1 177 ? -13.006 5.526 15.648 1.00 97.50 177 LEU A O 1
ATOM 1396 N N . LYS A 1 178 ? -10.807 5.388 15.173 1.00 97.38 178 LYS A N 1
ATOM 1397 C CA . LYS A 1 178 ? -10.396 4.832 16.463 1.00 97.38 178 LYS A CA 1
ATOM 1398 C C . LYS A 1 178 ? -10.680 5.811 17.602 1.00 97.38 178 LYS A C 1
ATOM 1400 O O . LYS A 1 178 ? -11.304 5.432 18.585 1.00 97.38 178 LYS A O 1
ATOM 1405 N N . ASP A 1 179 ? -10.315 7.083 17.435 1.00 97.56 179 ASP A N 1
ATOM 1406 C CA . ASP A 1 179 ? -10.567 8.148 18.421 1.00 97.56 179 ASP A CA 1
ATOM 1407 C C . ASP A 1 179 ? -12.073 8.336 18.706 1.00 97.56 179 ASP A C 1
ATOM 1409 O O . ASP A 1 179 ? -12.461 8.804 19.773 1.00 97.56 179 ASP A O 1
ATOM 1413 N N . LYS A 1 180 ? -12.936 7.959 17.754 1.00 97.56 180 LYS A N 1
ATOM 1414 C CA . LYS A 1 180 ? -14.400 7.963 17.893 1.00 97.56 180 LYS A CA 1
ATOM 1415 C C . LYS A 1 180 ? -14.980 6.647 18.428 1.00 97.56 180 LYS A C 1
ATOM 1417 O O . LYS A 1 180 ? -16.200 6.532 18.511 1.00 97.56 180 LYS A O 1
ATOM 1422 N N . GLY A 1 181 ? -14.146 5.648 18.714 1.00 97.06 181 GLY A N 1
ATOM 1423 C CA . GLY A 1 181 ? -14.577 4.307 19.113 1.00 97.06 181 GLY A CA 1
ATOM 1424 C C . GLY A 1 181 ? -15.284 3.517 18.007 1.00 97.06 181 GLY A C 1
ATOM 1425 O O . GLY A 1 181 ? -16.010 2.577 18.305 1.00 97.06 181 GLY A O 1
ATOM 1426 N N . GLN A 1 182 ? -15.115 3.900 16.735 1.00 96.94 182 GLN A N 1
ATOM 1427 C CA . GLN A 1 182 ? -15.758 3.229 15.595 1.00 96.94 182 GLN A CA 1
ATOM 1428 C C . GLN A 1 182 ? -14.956 2.027 15.079 1.00 96.94 182 GLN A C 1
ATOM 1430 O O . GLN A 1 182 ? -15.499 1.223 14.329 1.00 96.94 182 GLN A O 1
ATOM 1435 N N . ILE A 1 183 ? -13.679 1.920 15.459 1.00 97.56 183 ILE A N 1
ATOM 1436 C CA . ILE A 1 183 ? -12.814 0.753 15.238 1.00 97.56 183 ILE A CA 1
ATOM 1437 C C . ILE A 1 183 ? -11.948 0.523 16.483 1.00 97.56 183 ILE A C 1
ATOM 1439 O O . ILE A 1 183 ? -11.608 1.485 17.176 1.00 97.56 183 ILE A O 1
ATOM 1443 N N . GLY A 1 184 ? -11.569 -0.729 16.754 1.00 95.06 184 GLY A N 1
ATOM 1444 C CA . GLY A 1 184 ? -10.708 -1.086 17.893 1.00 95.06 184 GLY A CA 1
ATOM 1445 C C . GLY A 1 184 ? -9.218 -0.790 17.671 1.00 95.06 184 GLY A C 1
ATOM 1446 O O . GLY A 1 184 ? -8.497 -0.449 18.609 1.00 95.06 184 GLY A O 1
ATOM 1447 N N . GLY A 1 185 ? -8.760 -0.847 16.421 1.00 96.69 185 GLY A N 1
ATOM 1448 C CA . GLY A 1 185 ? -7.365 -0.645 16.036 1.00 96.69 185 GLY A CA 1
ATOM 1449 C C . GLY A 1 185 ? -7.190 -0.731 14.524 1.00 96.69 185 GLY A C 1
ATOM 1450 O O . GLY A 1 185 ? -8.146 -0.538 13.776 1.00 96.69 185 GLY A O 1
ATOM 1451 N N . GLY A 1 186 ? -5.973 -1.012 14.070 1.00 98.06 186 GLY A N 1
ATOM 1452 C CA . GLY A 1 186 ? -5.688 -1.267 12.662 1.00 98.06 186 GLY A CA 1
ATOM 1453 C C . GLY A 1 186 ? -4.232 -1.649 12.438 1.00 98.06 186 GLY A C 1
ATOM 1454 O O . GLY A 1 186 ? -3.379 -1.353 13.279 1.00 98.06 186 GLY A O 1
ATOM 1455 N N . PHE A 1 187 ? -3.961 -2.299 11.308 1.00 98.44 187 PHE A N 1
ATOM 1456 C CA . PHE A 1 187 ? -2.638 -2.840 10.991 1.00 98.44 187 PHE A CA 1
ATOM 1457 C C . PHE A 1 187 ? -2.149 -2.412 9.612 1.00 98.44 187 PHE A C 1
ATOM 1459 O O . PHE A 1 187 ? -2.926 -2.287 8.668 1.00 98.44 187 PHE A O 1
ATOM 1466 N N . PHE A 1 188 ? -0.836 -2.248 9.490 1.00 98.75 188 PHE A N 1
ATOM 1467 C CA . PHE A 1 188 ? -0.132 -2.038 8.232 1.00 98.75 188 PHE A CA 1
ATOM 1468 C C . PHE A 1 188 ? 0.892 -3.153 8.074 1.00 98.75 188 PHE A C 1
ATOM 1470 O O . PHE A 1 188 ? 1.803 -3.274 8.888 1.00 98.75 188 PHE A O 1
ATOM 1477 N N . ILE A 1 189 ? 0.748 -3.967 7.035 1.00 98.75 189 ILE A N 1
ATOM 1478 C CA . ILE A 1 189 ? 1.561 -5.164 6.828 1.00 98.75 189 ILE A CA 1
ATOM 1479 C C . ILE A 1 189 ? 2.388 -4.976 5.549 1.00 98.75 189 ILE A C 1
ATOM 1481 O O . ILE A 1 189 ? 1.806 -4.906 4.458 1.00 98.75 189 ILE A O 1
ATOM 1485 N N . PRO A 1 190 ? 3.726 -4.870 5.658 1.00 98.62 190 PRO A N 1
ATOM 1486 C CA . PRO A 1 190 ? 4.598 -4.810 4.494 1.00 98.62 190 PRO A CA 1
ATOM 1487 C C . PRO A 1 190 ? 4.632 -6.161 3.782 1.00 98.62 190 PRO A C 1
ATOM 1489 O O . PRO A 1 190 ? 4.848 -7.204 4.401 1.00 98.62 190 PRO A O 1
ATOM 1492 N N . LEU A 1 191 ? 4.488 -6.126 2.464 1.00 98.44 191 LEU A N 1
ATOM 1493 C CA . LEU A 1 191 ? 4.652 -7.271 1.579 1.00 98.44 191 LEU A CA 1
ATOM 1494 C C . LEU A 1 191 ? 5.640 -6.891 0.479 1.00 98.44 191 LEU A C 1
ATOM 1496 O O . LEU A 1 191 ? 5.446 -5.893 -0.203 1.00 98.44 191 LEU A O 1
ATOM 1500 N N . SER A 1 192 ? 6.696 -7.672 0.273 1.00 97.31 192 SER A N 1
ATOM 1501 C CA . SER A 1 192 ? 7.609 -7.472 -0.855 1.00 97.31 192 SER A CA 1
ATOM 1502 C C . SER A 1 192 ? 7.409 -8.519 -1.940 1.00 97.31 192 SER A C 1
ATOM 1504 O O . SER A 1 192 ? 7.101 -9.673 -1.649 1.00 97.31 192 SER A O 1
ATOM 1506 N N . ILE A 1 193 ? 7.601 -8.110 -3.194 1.00 95.44 193 ILE A N 1
ATOM 1507 C CA . ILE A 1 193 ? 7.566 -8.970 -4.380 1.00 95.44 193 ILE A CA 1
ATOM 1508 C C . ILE A 1 193 ? 8.886 -8.806 -5.124 1.00 95.44 193 ILE A C 1
ATOM 1510 O O . ILE A 1 193 ? 9.234 -7.707 -5.561 1.00 95.44 193 ILE A O 1
ATOM 1514 N N . VAL A 1 194 ? 9.618 -9.907 -5.281 1.00 94.81 194 VAL A N 1
ATOM 1515 C CA . VAL A 1 194 ? 10.922 -9.933 -5.952 1.00 94.81 194 VAL A CA 1
ATOM 1516 C C . VAL A 1 194 ? 10.919 -11.003 -7.036 1.00 94.81 194 VAL A C 1
ATOM 1518 O O . VAL A 1 194 ? 10.727 -12.183 -6.751 1.00 94.81 194 VAL A O 1
ATOM 1521 N N . PHE A 1 195 ? 11.162 -10.601 -8.282 1.00 92.12 195 PHE A N 1
ATOM 1522 C CA . PHE A 1 195 ? 11.265 -11.512 -9.422 1.00 92.12 195 PHE A CA 1
ATOM 1523 C C . PHE A 1 195 ? 12.724 -11.918 -9.658 1.00 92.12 195 PHE A C 1
ATOM 1525 O O . PHE A 1 195 ? 13.573 -11.049 -9.848 1.00 92.12 195 PHE A O 1
ATOM 1532 N N . ASP A 1 196 ? 13.004 -13.220 -9.772 1.00 88.00 196 ASP A N 1
ATOM 1533 C CA . ASP A 1 196 ? 14.372 -13.744 -9.967 1.00 88.00 196 ASP A CA 1
ATOM 1534 C C . ASP A 1 196 ? 15.035 -13.228 -11.263 1.00 88.00 196 ASP A C 1
ATOM 1536 O O . ASP A 1 196 ? 16.253 -13.162 -11.376 1.00 88.00 196 ASP A O 1
ATOM 1540 N N . ASN A 1 197 ? 14.231 -12.868 -12.269 1.00 82.88 197 ASN A N 1
ATOM 1541 C CA . ASN A 1 197 ? 14.686 -12.349 -13.561 1.00 82.88 197 ASN A CA 1
ATOM 1542 C C . ASN A 1 197 ? 13.847 -11.135 -13.979 1.00 82.88 197 ASN A C 1
ATOM 1544 O O . ASN A 1 197 ? 13.195 -11.153 -15.035 1.00 82.88 197 ASN A O 1
ATOM 1548 N N . PHE A 1 198 ? 13.802 -10.122 -13.111 1.00 83.31 198 PHE A N 1
ATOM 1549 C CA . PHE A 1 198 ? 13.026 -8.903 -13.327 1.00 83.31 198 PHE A CA 1
ATOM 1550 C C . PHE A 1 198 ? 13.328 -8.240 -14.685 1.00 83.31 198 PHE A C 1
ATOM 1552 O O . PHE A 1 198 ? 14.473 -8.162 -15.131 1.00 83.31 198 PHE A O 1
ATOM 1559 N N . LYS A 1 199 ? 12.274 -7.777 -15.364 1.00 77.00 199 LYS A N 1
ATOM 1560 C CA . LYS A 1 199 ? 12.320 -7.079 -16.648 1.00 77.00 199 LYS A CA 1
ATOM 1561 C C . LYS A 1 199 ? 11.224 -6.025 -16.641 1.00 77.00 199 LYS A C 1
ATOM 1563 O O . LYS A 1 199 ? 10.047 -6.348 -16.770 1.00 77.00 199 LYS A O 1
ATOM 1568 N N . SER A 1 200 ? 11.653 -4.774 -16.555 1.00 69.88 200 SER A N 1
ATOM 1569 C CA . SER A 1 200 ? 10.790 -3.598 -16.505 1.00 69.88 200 SER A CA 1
ATOM 1570 C C . SER A 1 200 ? 9.603 -3.646 -17.467 1.00 69.88 200 SER A C 1
ATOM 1572 O O . SER A 1 200 ? 9.756 -3.968 -18.651 1.00 69.88 200 SER A O 1
ATOM 1574 N N . GLY A 1 201 ? 8.419 -3.308 -16.955 1.00 63.84 201 GLY A N 1
ATOM 1575 C CA . GLY A 1 201 ? 7.212 -3.106 -17.756 1.00 63.84 201 GLY A CA 1
ATOM 1576 C C . GLY A 1 201 ? 6.600 -4.367 -18.374 1.00 63.84 201 GLY A C 1
ATOM 1577 O O . GLY A 1 201 ? 5.627 -4.241 -19.119 1.00 63.84 201 GLY A O 1
ATOM 1578 N N . LYS A 1 202 ? 7.127 -5.564 -18.086 1.00 73.12 202 LYS A N 1
ATOM 1579 C CA . LYS A 1 202 ? 6.633 -6.831 -18.643 1.00 73.12 202 LYS A CA 1
ATOM 1580 C C . LYS A 1 202 ? 5.729 -7.580 -17.668 1.00 73.12 202 LYS A C 1
ATOM 1582 O O . LYS A 1 202 ? 5.774 -7.374 -16.461 1.00 73.12 202 LYS A O 1
ATOM 1587 N N . ILE A 1 203 ? 4.917 -8.465 -18.239 1.00 78.06 203 ILE A N 1
ATOM 1588 C CA . ILE A 1 203 ? 4.268 -9.552 -17.507 1.00 78.06 203 ILE A CA 1
ATOM 1589 C C . ILE A 1 203 ? 5.320 -10.651 -17.312 1.00 78.06 203 ILE A C 1
ATOM 1591 O O . ILE A 1 203 ? 5.997 -11.058 -18.262 1.00 78.06 203 ILE A O 1
ATOM 1595 N N . HIS A 1 204 ? 5.472 -11.102 -16.076 1.00 78.88 204 HIS A N 1
ATOM 1596 C CA . HIS A 1 204 ? 6.430 -12.104 -15.630 1.00 78.88 204 HIS A CA 1
ATOM 1597 C C . HIS A 1 204 ? 5.859 -13.524 -15.583 1.00 78.88 204 HIS A C 1
ATOM 1599 O O . HIS A 1 204 ? 6.624 -14.478 -15.421 1.00 78.88 204 HIS A O 1
ATOM 1605 N N . TYR A 1 205 ? 4.551 -13.667 -15.789 1.00 77.88 205 TYR A N 1
ATOM 1606 C CA . TYR A 1 205 ? 3.849 -14.938 -15.937 1.00 77.88 205 TYR A CA 1
ATOM 1607 C C . TYR A 1 205 ? 4.484 -15.842 -17.008 1.00 77.88 205 TYR A C 1
ATOM 1609 O O . TYR A 1 205 ? 4.593 -15.462 -18.178 1.00 77.88 205 TYR A O 1
ATOM 1617 N N . ARG A 1 206 ? 4.887 -17.065 -16.633 1.00 78.69 206 ARG A N 1
ATOM 1618 C CA . ARG A 1 206 ? 5.475 -18.054 -17.556 1.00 78.69 206 ARG A CA 1
ATOM 1619 C C . ARG A 1 206 ? 4.829 -19.431 -17.369 1.00 78.69 206 ARG A C 1
ATOM 1621 O O . ARG A 1 206 ? 5.350 -20.217 -16.583 1.00 78.69 206 ARG A O 1
ATOM 1628 N N . PRO A 1 207 ? 3.787 -19.786 -18.143 1.00 73.56 207 PRO A N 1
ATOM 1629 C CA . PRO A 1 207 ? 3.001 -21.004 -17.913 1.00 73.56 207 PRO A CA 1
ATOM 1630 C C . PRO A 1 207 ? 3.782 -22.313 -18.110 1.00 73.56 207 PRO A C 1
ATOM 1632 O O . PRO A 1 207 ? 3.368 -23.355 -17.628 1.00 73.56 207 PRO A O 1
ATOM 1635 N N . ILE A 1 208 ? 4.900 -22.279 -18.848 1.00 71.50 208 ILE A N 1
ATOM 1636 C CA . ILE A 1 208 ? 5.686 -23.482 -19.182 1.00 71.50 208 ILE A CA 1
ATOM 1637 C C . ILE A 1 208 ? 6.878 -23.677 -18.235 1.00 71.50 208 ILE A C 1
ATOM 1639 O O . ILE A 1 208 ? 7.263 -24.803 -17.947 1.00 71.50 208 ILE A O 1
ATOM 1643 N N . ARG A 1 209 ? 7.517 -22.588 -17.788 1.00 71.31 209 ARG A N 1
ATOM 1644 C CA . ARG A 1 209 ? 8.777 -22.651 -17.017 1.00 71.31 209 ARG A CA 1
ATOM 1645 C C . ARG A 1 209 ? 8.654 -22.143 -15.583 1.00 71.31 209 ARG A C 1
ATOM 1647 O O . ARG A 1 209 ? 9.588 -22.345 -14.819 1.00 71.31 209 ARG A O 1
ATOM 1654 N N . GLY A 1 210 ? 7.546 -21.488 -15.240 1.00 71.44 210 GLY A N 1
ATOM 1655 C CA . GLY A 1 210 ? 7.390 -20.738 -14.001 1.00 71.44 210 GLY A CA 1
ATOM 1656 C C . GLY A 1 210 ? 8.262 -19.479 -13.974 1.00 71.44 210 GLY A C 1
ATOM 1657 O O . GLY A 1 210 ? 9.463 -19.509 -14.242 1.00 71.44 210 GLY A O 1
ATOM 1658 N N . GLY A 1 211 ? 7.665 -18.327 -13.681 1.00 81.94 211 GLY A N 1
ATOM 1659 C CA . GLY A 1 211 ? 8.419 -17.148 -13.266 1.00 81.94 211 GLY A CA 1
ATOM 1660 C C . GLY A 1 211 ? 8.798 -17.304 -11.797 1.00 81.94 211 GLY A C 1
ATOM 1661 O O . GLY A 1 211 ? 7.903 -17.435 -10.968 1.00 81.94 211 GLY A O 1
ATOM 1662 N N . GLY A 1 212 ? 10.091 -17.325 -11.468 1.00 89.94 212 GLY A N 1
ATOM 1663 C CA . GLY A 1 212 ? 10.540 -17.325 -10.073 1.00 89.94 212 GLY A CA 1
ATOM 1664 C C . GLY A 1 212 ? 10.168 -16.008 -9.395 1.00 89.94 212 GLY A C 1
ATOM 1665 O O . GLY A 1 212 ? 10.576 -14.942 -9.868 1.00 89.94 212 GLY A O 1
ATOM 1666 N N . VAL A 1 213 ? 9.371 -16.089 -8.328 1.00 93.12 213 VAL A N 1
ATOM 1667 C CA . VAL A 1 213 ? 8.938 -14.934 -7.532 1.00 93.12 213 VAL A CA 1
ATOM 1668 C C . VAL A 1 213 ? 9.084 -15.271 -6.059 1.00 93.12 213 VAL A C 1
ATOM 1670 O O . VAL A 1 213 ? 8.608 -16.308 -5.598 1.00 93.12 213 VAL A O 1
ATOM 1673 N N . THR A 1 214 ? 9.714 -14.376 -5.311 1.00 96.00 214 THR A N 1
ATOM 1674 C CA . THR A 1 214 ? 9.761 -14.433 -3.853 1.00 96.00 214 THR A CA 1
ATOM 1675 C C . THR A 1 214 ? 8.837 -13.367 -3.283 1.00 96.00 214 THR A C 1
ATOM 1677 O O . THR A 1 214 ? 9.006 -12.186 -3.582 1.00 96.00 214 THR A O 1
ATOM 1680 N N . ILE A 1 215 ? 7.882 -13.791 -2.457 1.00 97.06 215 ILE A N 1
ATOM 1681 C CA . ILE A 1 215 ? 7.032 -12.922 -1.645 1.00 97.06 215 ILE A CA 1
ATOM 1682 C C . ILE A 1 215 ? 7.514 -12.996 -0.197 1.00 97.06 215 ILE A C 1
ATOM 1684 O O . ILE A 1 215 ? 7.665 -14.089 0.354 1.00 97.06 215 ILE A O 1
ATOM 1688 N N . ARG A 1 216 ? 7.757 -11.849 0.434 1.00 98.44 216 ARG A N 1
ATOM 1689 C CA . ARG A 1 216 ? 8.061 -11.786 1.871 1.00 98.44 216 ARG A CA 1
ATOM 1690 C C . ARG A 1 216 ? 7.036 -10.921 2.573 1.00 98.44 216 ARG A C 1
ATOM 1692 O O . ARG A 1 216 ? 6.647 -9.891 2.036 1.00 98.44 216 ARG A O 1
ATOM 1699 N N . ILE A 1 217 ? 6.631 -11.335 3.763 1.00 98.56 217 ILE A N 1
ATOM 1700 C CA . ILE A 1 217 ? 5.747 -10.572 4.639 1.00 98.56 217 ILE A CA 1
ATOM 1701 C C . ILE A 1 217 ? 6.579 -10.117 5.830 1.00 98.56 217 ILE A C 1
ATOM 1703 O O . ILE A 1 217 ? 7.246 -10.934 6.462 1.00 98.56 217 ILE A O 1
ATOM 1707 N N . GLY A 1 218 ? 6.598 -8.814 6.092 1.00 98.38 218 GLY A N 1
ATOM 1708 C CA . GLY A 1 218 ? 7.265 -8.273 7.274 1.00 98.38 218 GLY A CA 1
ATOM 1709 C C . GLY A 1 218 ? 6.317 -8.188 8.461 1.00 98.38 218 GLY A C 1
ATOM 1710 O O . GLY A 1 218 ? 5.145 -8.552 8.369 1.00 98.38 218 GLY A O 1
ATOM 1711 N N . GLU A 1 219 ? 6.846 -7.748 9.594 1.00 98.25 219 GLU A N 1
ATOM 1712 C CA . GLU A 1 219 ? 6.077 -7.658 10.835 1.00 98.25 219 GLU A CA 1
ATOM 1713 C C . GLU A 1 219 ? 4.900 -6.674 10.698 1.00 98.25 219 GLU A C 1
ATOM 1715 O O . GLU A 1 219 ? 5.084 -5.581 10.143 1.00 98.25 219 GLU A O 1
ATOM 1720 N N . PRO A 1 220 ? 3.697 -7.017 11.200 1.00 98.44 220 PRO A N 1
ATOM 1721 C CA . PRO A 1 220 ? 2.570 -6.098 11.230 1.00 98.44 220 PRO A CA 1
ATOM 1722 C C . PRO A 1 220 ? 2.873 -4.891 12.114 1.00 98.44 220 PRO A C 1
ATOM 1724 O O . PRO A 1 220 ? 3.313 -5.020 13.253 1.00 98.44 220 PRO A O 1
ATOM 1727 N N . ILE A 1 221 ? 2.575 -3.702 11.606 1.00 98.62 221 ILE A N 1
ATOM 1728 C CA . ILE A 1 221 ? 2.726 -2.449 12.340 1.00 98.62 221 ILE A CA 1
ATOM 1729 C C . ILE A 1 221 ? 1.342 -2.042 12.829 1.00 98.62 221 ILE A C 1
ATOM 1731 O O . ILE A 1 221 ? 0.428 -1.860 12.018 1.00 98.62 221 ILE A O 1
ATOM 1735 N N . THR A 1 222 ? 1.166 -1.887 14.140 1.00 98.62 222 THR A N 1
ATOM 1736 C CA . THR A 1 222 ? -0.100 -1.368 14.667 1.00 98.62 222 THR A CA 1
ATOM 1737 C C . THR A 1 222 ? -0.232 0.116 14.346 1.00 98.62 222 THR A C 1
ATOM 1739 O O . THR A 1 222 ? 0.759 0.839 14.210 1.00 98.62 222 THR A O 1
ATOM 1742 N N . LEU A 1 223 ? -1.466 0.602 14.253 1.00 98.31 223 LEU A N 1
ATOM 1743 C CA . LEU A 1 223 ? -1.740 2.018 14.025 1.00 98.31 223 LEU A CA 1
ATOM 1744 C C . LEU A 1 223 ? -1.038 2.927 15.052 1.00 98.31 223 LEU A C 1
ATOM 1746 O O . LEU A 1 223 ? -0.570 4.006 14.704 1.00 98.31 223 LEU A O 1
ATOM 1750 N N . GLU A 1 224 ? -0.942 2.511 16.311 1.00 97.62 224 GLU A N 1
ATOM 1751 C CA . GLU A 1 224 ? -0.349 3.300 17.395 1.00 97.62 224 GLU A CA 1
ATOM 1752 C C . GLU A 1 224 ? 1.167 3.413 17.237 1.00 97.62 224 GLU A C 1
ATOM 1754 O O . GLU A 1 224 ? 1.701 4.522 17.310 1.00 97.62 224 GLU A O 1
ATOM 1759 N N . SER A 1 225 ? 1.845 2.287 16.981 1.00 97.94 225 SER A N 1
ATOM 1760 C CA . SER A 1 225 ? 3.285 2.265 16.692 1.00 97.94 225 SER A CA 1
ATOM 1761 C C . SER A 1 225 ? 3.581 3.095 15.443 1.00 97.94 225 SER A C 1
ATOM 1763 O O . SER A 1 225 ? 4.427 3.988 15.496 1.00 97.94 225 SER A O 1
ATOM 1765 N N . LEU A 1 226 ? 2.793 2.923 14.375 1.00 98.00 226 LEU A N 1
ATOM 1766 C CA . LEU A 1 226 ? 2.933 3.697 13.143 1.00 98.00 226 LEU A CA 1
ATOM 1767 C C . LEU A 1 226 ? 2.873 5.209 13.396 1.00 98.00 226 LEU A C 1
ATOM 1769 O O . LEU A 1 226 ? 3.737 5.955 12.933 1.00 98.00 226 LEU A O 1
ATOM 1773 N N . LEU A 1 227 ? 1.849 5.680 14.111 1.00 96.94 227 LEU A N 1
ATOM 1774 C CA . LEU A 1 227 ? 1.664 7.107 14.385 1.00 96.94 227 LEU A CA 1
ATOM 1775 C C . LEU A 1 227 ? 2.767 7.657 15.298 1.00 96.94 227 LEU A C 1
ATOM 1777 O O . LEU A 1 227 ? 3.274 8.750 15.047 1.00 96.94 227 LEU A O 1
ATOM 1781 N N . SER A 1 228 ? 3.157 6.902 16.327 1.00 96.50 228 SER A N 1
ATOM 1782 C CA . SER A 1 228 ? 4.224 7.291 17.251 1.00 96.50 228 SER A CA 1
ATOM 1783 C C . SER A 1 228 ? 5.564 7.420 16.529 1.00 96.50 228 SER A C 1
ATOM 1785 O O . SER A 1 228 ? 6.199 8.473 16.572 1.00 96.50 228 SER A O 1
ATOM 1787 N N . GLU A 1 229 ? 5.974 6.387 15.798 1.00 96.56 229 GLU A N 1
ATOM 1788 C CA . GLU A 1 229 ? 7.299 6.324 15.185 1.00 96.56 229 GLU A CA 1
ATOM 1789 C C . GLU A 1 229 ? 7.426 7.267 13.989 1.00 96.56 229 GLU A C 1
ATOM 1791 O O . GLU A 1 229 ? 8.420 7.983 13.875 1.00 96.56 229 GLU A O 1
ATOM 1796 N N . SER A 1 230 ? 6.399 7.359 13.137 1.00 94.88 230 SER A N 1
ATOM 1797 C CA . SER A 1 230 ? 6.416 8.296 12.004 1.00 94.88 230 SER A CA 1
ATOM 1798 C C . SER A 1 230 ? 6.409 9.765 12.440 1.00 94.88 230 SER A C 1
ATOM 1800 O O . SER A 1 230 ? 6.945 10.623 11.734 1.00 94.88 230 SER A O 1
ATOM 1802 N N . SER A 1 231 ? 5.849 10.087 13.613 1.00 91.31 231 SER A N 1
ATOM 1803 C CA . SER A 1 231 ? 5.837 11.461 14.128 1.00 91.31 231 SER A CA 1
ATOM 1804 C C . SER A 1 231 ? 7.247 12.003 14.386 1.00 91.31 231 SER A C 1
ATOM 1806 O O . SER A 1 231 ? 7.475 13.195 14.163 1.00 91.31 231 SER A O 1
ATOM 1808 N N . GLN A 1 232 ? 8.181 11.117 14.749 1.00 89.31 232 GLN A N 1
ATOM 1809 C CA . GLN A 1 232 ? 9.580 11.414 15.067 1.00 89.31 232 GLN A CA 1
ATOM 1810 C C . GLN A 1 232 ? 10.470 11.545 13.817 1.00 89.31 232 GLN A C 1
ATOM 1812 O O . GLN A 1 232 ? 11.663 11.826 13.934 1.00 89.31 232 GLN A O 1
ATOM 1817 N N . ARG A 1 233 ? 9.926 11.325 12.612 1.00 87.44 233 ARG A N 1
ATOM 1818 C CA . ARG A 1 233 ? 10.695 11.316 11.361 1.00 87.44 233 ARG A CA 1
ATOM 1819 C C . ARG A 1 233 ? 10.573 12.633 10.601 1.00 87.44 233 ARG A C 1
ATOM 1821 O O . ARG A 1 233 ? 9.538 12.895 10.003 1.00 87.44 233 ARG A O 1
ATOM 1828 N N . GLY A 1 234 ? 11.654 13.408 10.549 1.00 81.69 234 GLY A N 1
ATOM 1829 C CA . GLY A 1 234 ? 11.788 14.565 9.656 1.00 81.69 234 GLY A CA 1
ATOM 1830 C C . GLY A 1 234 ? 10.688 15.632 9.773 1.00 81.69 234 GLY A C 1
ATOM 1831 O O . GLY A 1 234 ? 9.857 15.640 10.685 1.00 81.69 234 GLY A O 1
ATOM 1832 N N . GLU A 1 235 ? 10.693 16.558 8.819 1.00 80.31 235 GLU A N 1
ATOM 1833 C CA . GLU A 1 235 ? 9.690 17.618 8.687 1.00 80.31 235 GLU A CA 1
ATOM 1834 C C . GLU A 1 235 ? 8.707 17.292 7.554 1.00 80.31 235 GLU A C 1
ATOM 1836 O O . GLU A 1 235 ? 9.013 16.513 6.658 1.00 80.31 235 GLU A O 1
ATOM 1841 N N . GLY A 1 236 ? 7.510 17.884 7.574 1.00 84.62 236 GLY A N 1
ATOM 1842 C CA . GLY A 1 236 ? 6.515 17.708 6.512 1.00 84.62 236 GLY A CA 1
ATOM 1843 C C . GLY A 1 236 ? 5.124 17.340 7.019 1.00 84.62 236 GLY A C 1
ATOM 1844 O O . GLY A 1 236 ? 4.862 17.272 8.224 1.00 84.62 236 GLY A O 1
ATOM 1845 N N . LYS A 1 237 ? 4.193 17.126 6.082 1.00 91.62 237 LYS A N 1
ATOM 1846 C CA . LYS A 1 237 ? 2.814 16.763 6.429 1.00 91.62 237 LYS A CA 1
ATOM 1847 C C . LYS A 1 237 ? 2.789 15.358 7.018 1.00 91.62 237 LYS A C 1
ATOM 1849 O O . LYS A 1 237 ? 3.439 14.451 6.517 1.00 91.62 237 LYS A O 1
ATOM 1854 N N . GLU A 1 238 ? 1.957 15.166 8.035 1.00 94.06 238 GLU A N 1
ATOM 1855 C CA . GLU A 1 238 ? 1.794 13.885 8.735 1.00 94.06 238 GLU A CA 1
ATOM 1856 C C . GLU A 1 238 ? 1.561 12.696 7.783 1.00 94.06 238 GLU A C 1
ATOM 1858 O O . GLU A 1 238 ? 2.213 11.668 7.917 1.00 94.06 238 GLU A O 1
ATOM 1863 N N . ALA A 1 239 ? 0.692 12.847 6.776 1.00 95.38 239 ALA A N 1
ATOM 1864 C CA . ALA A 1 239 ? 0.423 11.783 5.804 1.00 95.38 239 ALA A CA 1
ATOM 1865 C C . ALA A 1 239 ? 1.657 11.410 4.958 1.00 95.38 239 ALA A C 1
ATOM 1867 O O . ALA A 1 239 ? 1.835 10.238 4.626 1.00 95.38 239 ALA A O 1
ATOM 1868 N N . ASP A 1 240 ? 2.513 12.380 4.634 1.00 95.00 240 ASP A N 1
ATOM 1869 C CA . ASP A 1 240 ? 3.749 12.143 3.881 1.00 95.00 240 ASP A CA 1
ATOM 1870 C C . ASP A 1 240 ? 4.740 11.374 4.766 1.00 95.00 240 ASP A C 1
ATOM 1872 O O . ASP A 1 240 ? 5.258 10.335 4.358 1.00 95.00 240 ASP A O 1
ATOM 1876 N N . LYS A 1 241 ? 4.908 11.807 6.025 1.00 95.69 241 LYS A N 1
ATOM 1877 C CA . LYS A 1 241 ? 5.765 11.135 7.017 1.00 95.69 241 LYS A CA 1
ATOM 1878 C C . LYS A 1 241 ? 5.366 9.682 7.253 1.00 95.69 241 LYS A C 1
ATOM 1880 O O . LYS A 1 241 ? 6.222 8.804 7.221 1.00 95.69 241 LYS A O 1
ATOM 1885 N N . ILE A 1 242 ? 4.071 9.423 7.442 1.00 97.88 242 ILE A N 1
ATOM 1886 C CA . ILE A 1 242 ? 3.542 8.062 7.601 1.00 97.88 242 ILE A CA 1
ATOM 1887 C C . ILE A 1 242 ? 3.863 7.220 6.363 1.00 97.88 242 ILE A C 1
ATOM 1889 O O . ILE A 1 242 ? 4.332 6.093 6.489 1.00 97.88 242 ILE A O 1
ATOM 1893 N N . SER A 1 243 ? 3.642 7.765 5.165 1.00 97.69 243 SER A N 1
ATOM 1894 C CA . SER A 1 243 ? 3.863 7.026 3.917 1.00 97.69 243 SER A CA 1
ATOM 1895 C C . SER A 1 243 ? 5.343 6.696 3.704 1.00 97.69 243 SER A C 1
ATOM 1897 O O . SER A 1 243 ? 5.668 5.570 3.334 1.00 97.69 243 SER A O 1
ATOM 1899 N N . HIS A 1 244 ? 6.248 7.635 3.993 1.00 97.44 244 HIS A N 1
ATOM 1900 C CA . HIS A 1 244 ? 7.690 7.391 3.931 1.00 97.44 244 HIS A CA 1
ATOM 1901 C C . HIS A 1 244 ? 8.166 6.398 4.989 1.00 97.44 244 HIS A C 1
ATOM 1903 O O . HIS A 1 244 ? 8.973 5.532 4.665 1.00 97.44 244 HIS A O 1
ATOM 1909 N N . TYR A 1 245 ? 7.625 6.462 6.206 1.00 97.94 245 TYR A N 1
ATOM 1910 C CA . TYR A 1 245 ? 7.930 5.483 7.243 1.00 97.94 245 TYR A CA 1
ATOM 1911 C C . TYR A 1 245 ? 7.499 4.076 6.834 1.00 97.94 245 TYR A C 1
ATOM 1913 O O . TYR A 1 245 ? 8.294 3.151 6.933 1.00 97.94 245 TYR A O 1
ATOM 1921 N N . LEU A 1 246 ? 6.300 3.897 6.276 1.00 98.38 246 LEU A N 1
ATOM 1922 C CA . LEU A 1 246 ? 5.880 2.588 5.762 1.00 98.38 246 LEU A CA 1
ATOM 1923 C C . LEU A 1 246 ? 6.838 2.068 4.680 1.00 98.38 246 LEU A C 1
ATOM 1925 O O . LEU A 1 246 ? 7.238 0.909 4.715 1.00 98.38 246 LEU A O 1
ATOM 1929 N N . MET A 1 247 ? 7.279 2.920 3.756 1.00 98.00 247 MET A N 1
ATOM 1930 C CA . MET A 1 247 ? 8.260 2.506 2.747 1.00 98.00 247 MET A CA 1
ATOM 1931 C C . MET A 1 247 ? 9.642 2.197 3.330 1.00 98.00 247 MET A C 1
ATOM 1933 O O . MET A 1 247 ? 10.286 1.261 2.868 1.00 98.00 247 MET A O 1
ATOM 1937 N N . GLU A 1 248 ? 10.091 2.921 4.358 1.00 97.56 248 GLU A N 1
ATOM 1938 C CA . GLU A 1 248 ? 11.297 2.578 5.120 1.00 97.56 248 GLU A CA 1
ATOM 1939 C C . GLU A 1 248 ? 11.164 1.174 5.726 1.00 97.56 248 GLU A C 1
ATOM 1941 O O . GLU A 1 248 ? 12.047 0.341 5.536 1.00 97.56 248 GLU A O 1
ATOM 1946 N N . ARG A 1 249 ? 10.026 0.853 6.355 1.00 98.12 249 ARG A N 1
ATOM 1947 C CA . ARG A 1 249 ? 9.745 -0.493 6.889 1.00 98.12 249 ARG A CA 1
ATOM 1948 C C . ARG A 1 249 ? 9.722 -1.567 5.798 1.00 98.12 249 ARG A C 1
ATOM 1950 O O . ARG A 1 249 ? 10.176 -2.684 6.029 1.00 98.12 249 ARG A O 1
ATOM 1957 N N . LEU A 1 250 ? 9.266 -1.232 4.590 1.00 98.19 250 LEU A N 1
ATOM 1958 C CA . LEU A 1 250 ? 9.306 -2.140 3.441 1.00 98.19 250 LEU A CA 1
ATOM 1959 C C . LEU A 1 250 ? 10.742 -2.516 3.034 1.00 98.19 250 LEU A C 1
ATOM 1961 O O . LEU A 1 250 ? 10.966 -3.628 2.552 1.00 98.19 250 LEU A O 1
ATOM 1965 N N . THR A 1 251 ? 11.726 -1.630 3.245 1.00 98.00 251 THR A N 1
ATOM 1966 C CA . THR A 1 251 ? 13.135 -1.916 2.908 1.00 98.00 251 THR A CA 1
ATOM 1967 C C . THR A 1 251 ? 13.718 -3.082 3.701 1.00 98.00 251 THR A C 1
ATOM 1969 O O . THR A 1 251 ? 14.582 -3.790 3.190 1.00 98.00 251 THR A O 1
ATOM 1972 N N . GLU A 1 252 ? 13.211 -3.354 4.904 1.00 97.62 252 GLU A N 1
ATOM 1973 C CA . GLU A 1 252 ? 13.719 -4.429 5.766 1.00 97.62 252 GLU A CA 1
ATOM 1974 C C . GLU A 1 252 ? 13.494 -5.826 5.188 1.00 97.62 252 GLU A C 1
ATOM 1976 O O . GLU A 1 252 ? 14.247 -6.754 5.476 1.00 97.62 252 GLU A O 1
ATOM 1981 N N . ILE A 1 253 ? 12.475 -5.973 4.338 1.00 97.56 253 ILE A N 1
ATOM 1982 C CA . ILE A 1 253 ? 12.140 -7.229 3.660 1.00 97.56 253 ILE A CA 1
ATOM 1983 C C . ILE A 1 253 ? 12.484 -7.206 2.164 1.00 97.56 253 ILE A C 1
ATOM 1985 O O . ILE A 1 253 ? 12.220 -8.173 1.434 1.00 97.56 253 ILE A O 1
ATOM 1989 N N . LEU A 1 254 ? 13.081 -6.116 1.682 1.00 97.19 254 LEU A N 1
ATOM 1990 C CA . LEU A 1 254 ? 13.544 -5.967 0.308 1.00 97.19 254 LEU A CA 1
ATOM 1991 C C . LEU A 1 254 ? 15.066 -6.140 0.211 1.00 97.19 254 LEU A C 1
ATOM 1993 O O . LEU A 1 254 ? 15.796 -5.752 1.122 1.00 97.19 254 LEU A O 1
ATOM 1997 N N . PRO A 1 255 ? 15.575 -6.675 -0.913 1.00 95.94 255 PRO A N 1
ATOM 1998 C CA . PRO A 1 255 ? 16.996 -6.592 -1.229 1.00 95.94 255 PRO A CA 1
ATOM 1999 C C . PRO A 1 255 ? 17.473 -5.134 -1.250 1.00 95.94 255 PRO A C 1
ATOM 2001 O O . PRO A 1 255 ? 16.755 -4.261 -1.733 1.00 95.94 255 PRO A O 1
ATOM 2004 N N . GLU A 1 256 ? 18.707 -4.886 -0.810 1.00 96.06 256 GLU A N 1
ATOM 2005 C CA . GLU A 1 256 ? 19.304 -3.540 -0.759 1.00 96.06 256 GLU A CA 1
ATOM 2006 C 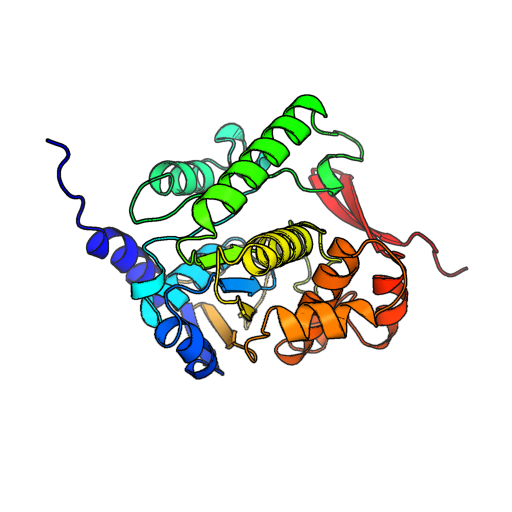C . GLU A 1 256 ? 19.283 -2.820 -2.116 1.00 96.06 256 GLU A C 1
ATOM 2008 O O . GLU A 1 256 ? 18.972 -1.633 -2.199 1.00 96.06 256 GLU A O 1
ATOM 2013 N N . SER A 1 257 ? 19.483 -3.559 -3.211 1.00 94.44 257 SER A N 1
ATOM 2014 C CA . SER A 1 257 ? 19.390 -3.035 -4.582 1.00 94.44 257 SER A CA 1
ATOM 2015 C C . SER A 1 257 ? 18.009 -2.469 -4.947 1.00 94.44 257 SER A C 1
ATOM 2017 O O . SER A 1 257 ? 17.884 -1.681 -5.886 1.00 94.44 257 SER A O 1
ATOM 2019 N N . MET A 1 258 ? 16.964 -2.844 -4.208 1.00 96.38 258 MET A N 1
ATOM 2020 C CA . MET A 1 258 ? 15.603 -2.356 -4.406 1.00 96.38 258 MET A CA 1
ATOM 2021 C C . MET A 1 258 ? 15.244 -1.195 -3.472 1.00 96.38 258 MET A C 1
ATOM 2023 O O . MET A 1 258 ? 14.162 -0.639 -3.611 1.00 96.38 258 MET A O 1
ATOM 2027 N N . HIS A 1 259 ? 16.113 -0.773 -2.547 1.00 97.00 259 HIS A N 1
ATOM 2028 C CA . HIS A 1 259 ? 15.764 0.261 -1.558 1.00 97.00 259 HIS A CA 1
ATOM 2029 C C . HIS A 1 259 ? 15.514 1.641 -2.175 1.00 97.00 259 HIS A C 1
ATOM 2031 O O . HIS A 1 259 ? 14.744 2.423 -1.621 1.00 97.00 259 HIS A O 1
ATOM 2037 N N . GLY A 1 260 ? 16.120 1.939 -3.330 1.00 95.62 260 GLY A N 1
ATOM 2038 C CA . GLY A 1 260 ? 15.878 3.180 -4.072 1.00 95.62 260 GLY A CA 1
ATOM 2039 C C . GLY A 1 260 ? 16.045 4.426 -3.198 1.00 95.62 260 GLY A C 1
ATOM 2040 O O . GLY A 1 260 ? 17.054 4.583 -2.513 1.00 95.62 260 GLY A O 1
ATOM 2041 N N . PHE A 1 261 ? 15.030 5.293 -3.175 1.00 95.75 261 PHE A N 1
ATOM 2042 C CA . PHE A 1 261 ? 15.052 6.531 -2.379 1.00 95.75 261 PHE A CA 1
ATOM 2043 C C . PHE A 1 261 ? 14.953 6.304 -0.862 1.00 95.75 261 PHE A C 1
ATOM 2045 O O . PHE A 1 261 ? 15.097 7.246 -0.088 1.00 95.75 261 PHE A O 1
ATOM 2052 N N . TYR A 1 262 ? 14.743 5.070 -0.414 1.00 96.75 262 TYR A N 1
ATOM 2053 C CA . TYR A 1 262 ? 14.746 4.705 1.004 1.00 96.75 262 TYR A CA 1
ATOM 2054 C C . TYR A 1 262 ? 16.048 4.036 1.438 1.00 96.75 262 TYR A C 1
ATOM 2056 O O . TYR A 1 262 ? 16.168 3.611 2.584 1.00 96.75 262 TYR A O 1
ATOM 2064 N N . HIS A 1 263 ? 17.047 3.975 0.554 1.00 97.12 263 HIS A N 1
ATOM 2065 C CA . HIS A 1 263 ? 18.394 3.590 0.947 1.00 97.12 263 HIS A CA 1
ATOM 2066 C C . HIS A 1 263 ? 18.917 4.522 2.054 1.00 97.12 263 HIS A C 1
ATOM 2068 O O . HIS A 1 263 ? 18.651 5.728 2.045 1.00 97.12 263 HIS A O 1
ATOM 2074 N N . LYS A 1 264 ? 19.703 3.983 2.997 1.00 95.06 264 LYS A N 1
ATOM 2075 C CA . LYS A 1 264 ? 20.160 4.706 4.203 1.00 95.06 264 LYS A CA 1
ATOM 2076 C C . LYS A 1 264 ? 20.833 6.048 3.898 1.00 95.06 264 LYS A C 1
ATOM 2078 O O . LYS A 1 264 ? 20.644 7.004 4.641 1.00 95.06 264 LYS A O 1
ATOM 2083 N N . SER A 1 265 ? 21.578 6.134 2.794 1.00 95.25 265 SER A N 1
ATOM 2084 C CA . SER A 1 265 ? 22.253 7.368 2.361 1.00 95.25 265 SER A CA 1
ATOM 2085 C C . SER A 1 265 ? 21.308 8.464 1.849 1.00 95.25 265 SER A C 1
ATOM 2087 O O . SER A 1 265 ? 21.697 9.626 1.821 1.00 95.25 265 SER A O 1
ATOM 2089 N N . LEU A 1 266 ? 20.081 8.122 1.446 1.00 95.25 266 LEU A N 1
ATOM 2090 C CA . LEU A 1 266 ? 19.100 9.055 0.877 1.00 95.25 266 LEU A CA 1
ATOM 2091 C C . LEU A 1 266 ? 17.917 9.327 1.813 1.00 95.25 266 LEU A C 1
ATOM 2093 O O . LEU A 1 266 ? 17.186 10.292 1.602 1.00 95.25 266 LEU A O 1
ATOM 2097 N N . LEU A 1 267 ? 17.741 8.519 2.862 1.00 94.12 267 LEU A N 1
ATOM 2098 C CA . LEU A 1 267 ? 16.545 8.514 3.704 1.00 94.12 267 LEU A CA 1
ATOM 2099 C C . LEU A 1 267 ? 16.200 9.894 4.285 1.00 94.12 267 LEU A C 1
ATOM 2101 O O . LEU A 1 267 ? 15.060 10.343 4.175 1.00 94.12 267 LEU A O 1
ATOM 2105 N N . ALA A 1 268 ? 17.185 10.601 4.846 1.00 93.12 268 ALA A N 1
ATOM 2106 C CA . ALA A 1 268 ? 16.977 11.941 5.399 1.00 93.12 268 ALA A CA 1
ATOM 2107 C C . ALA A 1 268 ? 16.481 12.936 4.333 1.00 93.12 268 ALA A C 1
ATOM 2109 O O . ALA A 1 268 ? 15.583 13.737 4.590 1.00 93.12 268 ALA A O 1
ATOM 2110 N N . HIS A 1 269 ? 17.013 12.847 3.112 1.00 93.94 269 HIS A N 1
ATOM 2111 C CA . HIS A 1 269 ? 16.576 13.677 1.994 1.00 93.94 269 HIS A CA 1
ATOM 2112 C C . HIS A 1 269 ? 15.167 13.321 1.511 1.00 93.94 269 HIS A C 1
ATOM 2114 O O . HIS A 1 269 ? 14.399 14.211 1.139 1.00 93.94 269 HIS A O 1
ATOM 2120 N N . THR A 1 270 ? 14.811 12.038 1.540 1.00 94.19 270 THR A N 1
ATOM 2121 C CA . THR A 1 270 ? 13.469 11.564 1.190 1.00 94.19 270 THR A CA 1
ATOM 2122 C C . THR A 1 270 ? 12.429 12.103 2.158 1.00 94.19 270 THR A C 1
ATOM 2124 O O . THR A 1 270 ? 11.453 12.699 1.708 1.00 94.19 270 THR A O 1
ATOM 2127 N N . TYR A 1 271 ? 12.676 12.020 3.469 1.00 93.50 271 TYR A N 1
ATOM 2128 C CA . TYR A 1 271 ? 11.801 12.640 4.471 1.00 93.50 271 TYR A CA 1
ATOM 2129 C C . TYR A 1 271 ? 11.735 14.165 4.349 1.00 93.50 271 TYR A C 1
ATOM 2131 O O . TYR A 1 271 ? 10.674 14.740 4.555 1.00 93.50 271 TYR A O 1
ATOM 2139 N N . ALA A 1 272 ? 12.827 14.824 3.950 1.00 91.56 272 ALA A N 1
ATOM 2140 C CA . ALA A 1 272 ? 12.829 16.259 3.660 1.00 91.56 272 ALA A CA 1
ATOM 2141 C C . ALA A 1 272 ? 12.072 16.630 2.363 1.00 91.56 272 ALA A C 1
ATOM 2143 O O . ALA A 1 272 ? 12.002 17.803 1.992 1.00 91.56 272 ALA A O 1
ATOM 2144 N N . GLY A 1 273 ? 11.522 15.651 1.636 1.00 89.69 273 GLY A N 1
ATOM 2145 C CA . GLY A 1 273 ? 10.770 15.874 0.406 1.00 89.69 273 GLY A CA 1
ATOM 2146 C C . GLY A 1 273 ? 11.632 16.329 -0.775 1.00 89.69 273 GLY A C 1
ATOM 2147 O O . GLY A 1 273 ? 11.103 16.995 -1.675 1.00 89.69 273 GLY A O 1
ATOM 2148 N N . ARG A 1 274 ? 12.936 15.995 -0.784 1.00 91.88 274 ARG A N 1
ATOM 2149 C CA . ARG A 1 274 ? 13.880 16.292 -1.886 1.00 91.88 274 ARG A CA 1
ATOM 2150 C C . ARG A 1 274 ? 13.420 15.673 -3.204 1.00 91.88 274 ARG A C 1
ATOM 2152 O O . ARG A 1 274 ? 13.522 16.316 -4.245 1.00 91.88 274 ARG A O 1
ATOM 2159 N N . PHE A 1 275 ? 12.881 14.459 -3.146 1.00 92.56 275 PHE A N 1
ATOM 2160 C CA . PHE A 1 275 ? 12.500 13.675 -4.317 1.00 92.56 275 PHE A CA 1
ATOM 2161 C C . PHE A 1 275 ? 10.998 13.771 -4.587 1.00 92.56 275 PHE A C 1
ATOM 2163 O O . PHE A 1 275 ? 10.178 13.525 -3.704 1.00 92.56 275 PHE A O 1
ATOM 2170 N N . GLU A 1 276 ? 10.624 14.126 -5.814 1.00 89.12 276 GLU A N 1
ATOM 2171 C CA . GLU A 1 276 ? 9.228 14.292 -6.225 1.00 89.12 276 GLU A CA 1
ATOM 2172 C C . GLU A 1 276 ? 8.954 13.560 -7.540 1.00 89.12 276 GLU A C 1
ATOM 2174 O O . GLU A 1 276 ? 9.648 13.771 -8.531 1.00 89.12 276 GLU A O 1
ATOM 2179 N N . GLN A 1 277 ? 7.903 12.741 -7.580 1.00 90.00 277 GLN A N 1
ATOM 2180 C CA . GLN A 1 277 ? 7.454 12.115 -8.824 1.00 90.00 277 GLN A CA 1
ATOM 2181 C C . GLN A 1 277 ? 6.785 13.139 -9.757 1.00 90.00 277 GLN A C 1
ATOM 2183 O O . GLN A 1 277 ? 5.944 13.934 -9.329 1.00 90.00 277 GLN A O 1
ATOM 2188 N N . ARG A 1 278 ? 7.115 13.098 -11.052 1.00 86.44 278 ARG A N 1
ATOM 2189 C CA . ARG A 1 278 ? 6.531 13.951 -12.100 1.00 86.44 278 ARG A CA 1
ATOM 2190 C C . ARG A 1 278 ? 6.203 13.150 -13.354 1.00 86.44 278 ARG A C 1
ATOM 2192 O O . ARG A 1 278 ? 6.885 12.181 -13.678 1.00 86.44 278 ARG A O 1
ATOM 2199 N N . SER A 1 279 ? 5.180 13.597 -14.080 1.00 83.19 279 SER A N 1
ATOM 2200 C CA . SER A 1 279 ? 4.931 13.127 -15.446 1.00 83.19 279 SER A CA 1
ATOM 2201 C C . SER A 1 279 ? 6.044 13.636 -16.367 1.00 83.19 279 SER A C 1
ATOM 2203 O O . SER A 1 279 ? 6.239 14.846 -16.466 1.00 83.19 279 SER A O 1
ATOM 2205 N N . GLY A 1 280 ? 6.762 12.721 -17.012 1.00 75.31 280 GLY A N 1
ATOM 2206 C CA . GLY A 1 280 ? 7.717 12.990 -18.086 1.00 75.31 280 GLY A CA 1
ATOM 2207 C C . GLY A 1 280 ? 7.155 12.633 -19.466 1.00 75.31 280 GLY A C 1
ATOM 2208 O O . GLY A 1 280 ? 5.975 12.293 -19.613 1.00 75.31 280 GLY A O 1
ATOM 2209 N N . GLU A 1 281 ? 8.022 12.677 -20.482 1.00 74.00 281 GLU A N 1
ATOM 2210 C CA . GLU A 1 281 ? 7.642 12.401 -21.869 1.00 74.00 281 GLU A CA 1
ATOM 2211 C C . GLU A 1 281 ? 6.976 11.025 -22.033 1.00 74.00 281 GLU A C 1
ATOM 2213 O O . GLU A 1 281 ? 7.350 10.030 -21.402 1.00 74.00 281 GLU A O 1
ATOM 2218 N N . LYS A 1 282 ? 5.982 10.958 -22.929 1.00 71.56 282 LYS A N 1
ATOM 2219 C CA . LYS A 1 282 ? 5.254 9.723 -23.284 1.00 71.56 282 LYS A CA 1
ATOM 2220 C C . LYS A 1 282 ? 4.608 9.016 -22.081 1.00 71.56 282 LYS A C 1
ATOM 2222 O O . LYS A 1 282 ? 4.380 7.808 -22.119 1.00 71.56 282 LYS A O 1
ATOM 2227 N N . GLY A 1 283 ? 4.289 9.764 -21.021 1.00 69.44 283 GLY A N 1
ATOM 2228 C CA . GLY A 1 283 ? 3.610 9.241 -19.835 1.00 69.44 283 GLY A CA 1
ATOM 2229 C C . GLY A 1 283 ? 4.507 8.437 -18.895 1.00 69.44 283 GLY A C 1
ATOM 2230 O O . GLY A 1 283 ? 3.980 7.755 -18.013 1.00 69.44 283 GLY A O 1
ATOM 2231 N N . LYS A 1 284 ? 5.834 8.510 -19.065 1.00 79.94 284 LYS A N 1
ATOM 2232 C CA . LYS A 1 284 ? 6.784 7.984 -18.082 1.00 79.94 284 LYS A CA 1
ATOM 2233 C C . LYS A 1 284 ? 6.702 8.784 -16.790 1.00 79.94 284 LYS A C 1
ATOM 2235 O O . LYS A 1 284 ? 6.459 9.987 -16.821 1.00 79.94 284 LYS A O 1
ATOM 2240 N N . VAL A 1 285 ? 6.939 8.133 -15.659 1.00 83.81 285 VAL A N 1
ATOM 2241 C CA . VAL A 1 285 ? 7.117 8.833 -14.386 1.00 83.81 285 VAL A CA 1
ATOM 2242 C C . VAL A 1 285 ? 8.603 8.959 -14.110 1.00 83.81 285 VAL A C 1
ATOM 2244 O O . VAL A 1 285 ? 9.334 7.973 -14.151 1.00 83.81 285 VAL A O 1
ATOM 2247 N N . ILE A 1 286 ? 9.043 10.185 -13.854 1.00 86.06 286 ILE A N 1
ATOM 2248 C CA . ILE A 1 286 ? 10.415 10.496 -13.457 1.00 86.06 286 ILE A CA 1
ATOM 2249 C C . ILE A 1 286 ? 10.422 10.987 -12.015 1.00 86.06 286 ILE A C 1
ATOM 2251 O O . ILE A 1 286 ? 9.451 11.591 -11.554 1.00 86.06 286 ILE A O 1
ATOM 2255 N N . VAL A 1 287 ? 11.525 10.762 -11.307 1.00 88.38 287 VAL A N 1
ATOM 2256 C CA . VAL A 1 287 ? 11.735 11.342 -9.980 1.00 88.38 287 VAL A CA 1
ATOM 2257 C C . VAL A 1 287 ? 12.643 12.553 -10.126 1.00 88.38 287 VAL A C 1
ATOM 2259 O O . VAL A 1 287 ? 13.797 12.437 -10.524 1.00 88.38 287 VAL A O 1
ATOM 2262 N N . PHE A 1 288 ? 12.089 13.725 -9.843 1.00 86.38 288 PHE A N 1
ATOM 2263 C CA . PHE A 1 288 ? 12.796 14.993 -9.851 1.00 86.38 288 PHE A CA 1
ATOM 2264 C C . PHE A 1 288 ? 13.477 15.217 -8.500 1.00 86.38 288 PHE A C 1
ATOM 2266 O O . PHE A 1 288 ? 12.820 15.185 -7.456 1.00 86.38 288 PHE A O 1
ATOM 2273 N N . ASP A 1 289 ? 14.780 15.476 -8.537 1.00 89.62 289 ASP A N 1
ATOM 2274 C CA . ASP A 1 289 ? 15.556 15.933 -7.390 1.00 89.62 289 ASP A CA 1
ATOM 2275 C C . ASP A 1 289 ? 15.479 17.465 -7.300 1.00 89.62 289 ASP A C 1
ATOM 2277 O O . ASP A 1 289 ? 15.946 18.179 -8.188 1.00 89.62 289 ASP A O 1
ATOM 2281 N N . LYS A 1 290 ? 14.861 17.983 -6.232 1.00 86.56 290 LYS A N 1
ATOM 2282 C CA . LYS A 1 290 ? 14.693 19.429 -6.012 1.00 86.56 290 LYS A CA 1
ATOM 2283 C C . LYS A 1 290 ? 15.994 20.156 -5.678 1.00 86.56 290 LYS A C 1
ATOM 2285 O O . LYS A 1 290 ? 16.020 21.383 -5.756 1.00 86.56 290 LYS A O 1
ATOM 2290 N N . LEU A 1 291 ? 17.036 19.430 -5.288 1.00 78.56 291 LEU A N 1
ATOM 2291 C CA . LEU A 1 291 ? 18.350 19.967 -4.963 1.00 78.56 291 LEU A CA 1
ATOM 2292 C C . LEU A 1 291 ? 19.390 19.157 -5.744 1.00 78.56 291 LEU A C 1
ATOM 2294 O O . LEU A 1 291 ? 20.033 18.293 -5.147 1.00 78.56 291 LEU A O 1
ATOM 2298 N N . PRO A 1 292 ? 19.546 19.388 -7.063 1.00 63.50 292 PRO A N 1
ATOM 2299 C CA . PRO A 1 292 ? 20.619 18.735 -7.796 1.00 63.50 292 PRO A CA 1
ATOM 2300 C C . PRO A 1 292 ? 21.941 19.091 -7.110 1.00 63.50 292 PRO A C 1
ATOM 2302 O O . PRO A 1 292 ? 22.213 20.270 -6.858 1.00 63.50 292 PRO A O 1
ATOM 2305 N N . GLU A 1 293 ? 22.716 18.071 -6.741 1.00 58.16 293 GLU A N 1
ATOM 2306 C CA . GLU A 1 293 ? 24.076 18.267 -6.238 1.00 58.16 293 GLU A CA 1
ATOM 2307 C C . GLU A 1 293 ? 24.845 19.130 -7.248 1.00 58.16 293 GLU A C 1
ATOM 2309 O O . GLU A 1 293 ? 24.769 18.895 -8.456 1.00 58.16 293 GLU A O 1
ATOM 2314 N N . LYS A 1 294 ? 25.470 20.198 -6.741 1.00 43.22 294 LYS A N 1
ATOM 2315 C CA . LYS A 1 294 ? 26.270 21.137 -7.535 1.00 43.22 294 LYS A CA 1
ATOM 2316 C C . LYS A 1 294 ? 27.606 20.527 -7.922 1.00 43.22 294 LYS A C 1
ATOM 2318 O O . LYS A 1 294 ? 28.198 19.857 -7.048 1.00 43.22 294 LYS A O 1
#